Protein AF-A0A923UK85-F1 (afdb_monomer_lite)

Structure (mmCIF, N/CA/C/O backbone):
data_AF-A0A923UK85-F1
#
_entry.id   AF-A0A923UK85-F1
#
loop_
_atom_site.group_PDB
_atom_site.id
_atom_site.type_symbol
_atom_site.label_atom_id
_atom_site.label_alt_id
_atom_site.label_comp_id
_atom_site.label_asym_id
_atom_site.label_entity_id
_atom_site.label_seq_id
_atom_site.pdbx_PDB_ins_code
_atom_site.Cartn_x
_atom_site.Cartn_y
_atom_site.Cartn_z
_atom_site.occupancy
_atom_site.B_iso_or_equiv
_atom_site.auth_seq_id
_atom_site.auth_comp_id
_atom_site.auth_asym_id
_atom_site.auth_atom_id
_atom_site.pdbx_PDB_model_num
ATOM 1 N N . MET A 1 1 ? -4.251 6.394 9.579 1.00 87.25 1 MET A N 1
ATOM 2 C CA . MET A 1 1 ? -5.379 7.170 9.039 1.00 87.25 1 MET A CA 1
ATOM 3 C C . MET A 1 1 ? -6.595 6.931 9.914 1.00 87.25 1 MET A C 1
ATOM 5 O O . MET A 1 1 ? -6.846 5.780 10.251 1.00 87.25 1 MET A O 1
ATOM 9 N N . THR A 1 2 ? -7.310 7.989 10.285 1.00 90.94 2 THR A N 1
ATOM 10 C CA . THR A 1 2 ? -8.586 7.903 11.012 1.00 90.94 2 THR A CA 1
ATOM 11 C C . THR A 1 2 ? -9.678 8.430 10.093 1.00 90.94 2 THR A C 1
ATOM 13 O O . THR A 1 2 ? -9.543 9.526 9.557 1.00 90.94 2 THR A O 1
ATOM 16 N N . LEU A 1 3 ? -10.725 7.641 9.895 1.00 90.44 3 LEU A N 1
ATOM 17 C CA . LEU A 1 3 ? -11.900 7.959 9.098 1.00 90.44 3 LEU A CA 1
ATOM 18 C C . LEU A 1 3 ? -13.070 8.111 10.067 1.00 90.44 3 LEU A C 1
ATOM 20 O O . LEU A 1 3 ? -13.467 7.145 10.725 1.00 90.44 3 LEU A O 1
ATOM 24 N N . ALA A 1 4 ? -13.575 9.338 10.187 1.00 91.81 4 ALA A N 1
ATOM 25 C CA . ALA A 1 4 ? -14.664 9.626 11.103 1.00 91.81 4 ALA A CA 1
ATOM 26 C C . ALA A 1 4 ? -15.932 8.884 10.674 1.00 91.81 4 ALA A C 1
ATOM 28 O O . ALA A 1 4 ? -16.235 8.802 9.479 1.00 91.81 4 ALA A O 1
ATOM 29 N N . LYS A 1 5 ? -16.698 8.388 11.650 1.00 88.00 5 LYS A N 1
ATOM 30 C CA . LYS A 1 5 ? -17.961 7.671 11.395 1.00 88.00 5 LYS A CA 1
ATOM 31 C C . LYS A 1 5 ? -18.888 8.438 10.458 1.00 88.00 5 LYS A C 1
ATOM 33 O O . LYS A 1 5 ? -19.364 7.903 9.465 1.00 88.00 5 LYS A O 1
ATOM 38 N N . GLU A 1 6 ? -19.099 9.713 10.772 1.00 87.88 6 GLU A N 1
ATOM 39 C CA . GLU A 1 6 ? -19.988 10.590 10.015 1.00 87.88 6 GLU A CA 1
ATOM 40 C C . GLU A 1 6 ? -19.490 10.789 8.582 1.00 87.88 6 GLU A C 1
ATOM 42 O O . GLU A 1 6 ? -20.296 10.881 7.663 1.00 87.88 6 GLU A O 1
ATOM 47 N N . THR A 1 7 ? -18.171 10.804 8.363 1.00 87.00 7 THR A N 1
ATOM 48 C CA . THR A 1 7 ? -17.595 10.872 7.015 1.00 87.00 7 THR A CA 1
ATOM 49 C C . THR A 1 7 ? -17.889 9.602 6.226 1.00 87.00 7 THR A C 1
ATOM 51 O O . THR A 1 7 ? -18.281 9.698 5.070 1.00 87.00 7 THR A O 1
ATOM 54 N N . LEU A 1 8 ? -17.741 8.424 6.839 1.00 87.19 8 LEU A N 1
ATOM 55 C CA . LEU A 1 8 ? -18.036 7.146 6.184 1.00 87.19 8 LEU A CA 1
ATOM 56 C C . LEU A 1 8 ? -19.524 7.006 5.834 1.00 87.19 8 LEU A C 1
ATOM 58 O O . LEU A 1 8 ? -19.855 6.488 4.773 1.00 87.19 8 LEU A O 1
ATOM 62 N N . GLU A 1 9 ? -20.414 7.489 6.703 1.00 86.25 9 GLU A N 1
ATOM 63 C CA . GLU A 1 9 ? -21.868 7.407 6.507 1.00 86.25 9 GLU A CA 1
ATOM 64 C C . GLU A 1 9 ? -22.405 8.416 5.476 1.00 86.25 9 GLU A C 1
ATOM 66 O O . GLU A 1 9 ? -23.481 8.198 4.927 1.00 86.25 9 GLU A O 1
ATOM 71 N N . ASN A 1 10 ? -21.666 9.495 5.192 1.00 85.56 10 ASN A N 1
ATOM 72 C CA . ASN A 1 10 ? -22.090 10.581 4.296 1.00 85.56 10 ASN A CA 1
ATOM 73 C C . ASN A 1 10 ? -21.144 10.795 3.103 1.00 85.56 10 ASN A C 1
ATOM 75 O O . ASN A 1 10 ? -21.162 11.864 2.485 1.00 85.56 10 ASN A O 1
ATOM 79 N N . ILE A 1 11 ? -20.278 9.826 2.794 1.00 83.44 11 ILE A N 1
ATOM 80 C CA . ILE A 1 11 ? -19.351 9.960 1.671 1.00 83.44 11 ILE A CA 1
ATOM 81 C C . ILE A 1 11 ? -20.131 10.072 0.359 1.00 83.44 11 ILE A C 1
ATOM 83 O O . ILE A 1 11 ? -21.119 9.369 0.146 1.00 83.44 11 ILE A O 1
ATOM 87 N N . SER A 1 12 ? -19.693 10.975 -0.522 1.00 77.25 12 SER A N 1
ATOM 88 C CA . SER A 1 12 ? -20.311 11.140 -1.838 1.00 77.25 12 SER A CA 1
ATOM 89 C C . SER A 1 12 ? -20.334 9.803 -2.575 1.00 77.25 12 SER A C 1
ATOM 91 O O . SER A 1 12 ? -19.305 9.149 -2.727 1.00 77.25 12 SER A O 1
ATOM 93 N N . HIS A 1 13 ? -21.505 9.429 -3.083 1.00 72.00 13 HIS A N 1
ATOM 94 C CA . HIS A 1 13 ? -21.677 8.260 -3.949 1.00 72.00 13 HIS A CA 1
ATOM 95 C C . HIS A 1 13 ? -21.342 8.557 -5.420 1.00 72.00 13 HIS A C 1
ATOM 97 O O . HIS A 1 13 ? -21.540 7.720 -6.293 1.00 72.00 13 HIS A O 1
ATOM 103 N N . ASN A 1 14 ? -20.846 9.761 -5.711 1.00 69.50 14 ASN A N 1
ATOM 104 C CA . ASN A 1 14 ? -20.518 10.188 -7.062 1.00 69.50 14 ASN A CA 1
ATOM 105 C C . ASN A 1 14 ? -18.997 10.296 -7.220 1.00 69.50 14 ASN A C 1
ATOM 107 O O . ASN A 1 14 ? -18.382 11.189 -6.634 1.00 69.50 14 ASN A O 1
ATOM 111 N N . GLY A 1 15 ? -18.432 9.426 -8.060 1.00 69.12 15 GLY A N 1
ATOM 112 C CA . GLY A 1 15 ? -17.041 9.483 -8.516 1.00 69.12 15 GLY A CA 1
ATOM 113 C C . GLY A 1 15 ? -15.995 9.006 -7.506 1.00 69.12 15 GLY A C 1
ATOM 114 O O . GLY A 1 15 ? -16.319 8.538 -6.415 1.00 69.12 15 GLY A O 1
ATOM 115 N N . ASN A 1 16 ? -14.729 9.144 -7.905 1.00 80.06 16 ASN A N 1
ATOM 116 C CA . ASN A 1 16 ? -13.574 8.845 -7.063 1.00 80.06 16 ASN A CA 1
ATOM 117 C C . ASN A 1 16 ? -13.076 10.127 -6.396 1.00 80.06 16 ASN A C 1
ATOM 119 O O . ASN A 1 16 ? -13.112 11.205 -6.997 1.00 80.06 16 ASN A O 1
ATOM 123 N N . THR A 1 17 ? -12.623 10.020 -5.150 1.00 85.75 17 THR A N 1
ATOM 124 C CA . THR A 1 17 ? -12.066 11.152 -4.400 1.00 85.75 17 THR A CA 1
ATOM 125 C C . THR A 1 17 ? -10.688 10.799 -3.888 1.00 85.75 17 THR A C 1
ATOM 127 O O . THR A 1 17 ? -10.561 9.880 -3.083 1.00 85.75 17 THR A O 1
ATOM 130 N N . SER A 1 18 ? -9.690 11.604 -4.259 1.00 91.00 18 SER A N 1
ATOM 131 C CA . SER A 1 18 ? -8.315 11.391 -3.818 1.00 91.00 18 SER A CA 1
ATOM 132 C C . SER A 1 18 ? -7.758 12.571 -3.017 1.00 91.00 18 SER A C 1
ATOM 134 O O . SER A 1 18 ? -8.013 13.736 -3.329 1.00 91.00 18 SER A O 1
ATOM 136 N N . LEU A 1 19 ? -6.965 12.279 -1.985 1.00 93.38 19 LEU A N 1
ATOM 137 C CA . LEU A 1 19 ? -6.346 13.259 -1.091 1.00 93.38 19 LEU A CA 1
ATOM 138 C C . LEU A 1 19 ? -4.866 12.945 -0.876 1.00 93.38 19 LEU A C 1
ATOM 140 O O . LEU A 1 19 ? -4.469 11.789 -0.762 1.00 93.38 19 LEU A O 1
ATOM 144 N N . ILE A 1 20 ? -4.050 13.991 -0.747 1.00 95.38 20 ILE A N 1
ATOM 145 C CA . ILE A 1 20 ? -2.663 13.887 -0.283 1.00 95.38 20 ILE A CA 1
ATOM 146 C C . ILE A 1 20 ? -2.612 14.420 1.144 1.00 95.38 20 ILE A C 1
ATOM 148 O O . ILE A 1 20 ? -2.975 15.567 1.404 1.00 95.38 20 ILE A O 1
ATOM 152 N N . ILE A 1 21 ? -2.152 13.585 2.065 1.00 94.31 21 ILE A N 1
ATOM 153 C CA . ILE A 1 21 ? -2.130 13.858 3.496 1.00 94.31 21 ILE A CA 1
ATOM 154 C C . ILE A 1 21 ? -0.679 13.781 3.967 1.00 94.31 21 ILE A C 1
ATOM 156 O O . ILE A 1 21 ? -0.040 12.729 3.902 1.00 94.31 21 ILE A O 1
ATOM 160 N N . ALA A 1 22 ? -0.150 14.903 4.453 1.00 93.38 22 ALA A N 1
ATOM 161 C CA . ALA A 1 22 ? 1.181 14.942 5.045 1.00 93.38 22 ALA A CA 1
ATOM 162 C C . ALA A 1 22 ? 1.234 14.088 6.321 1.00 93.38 22 ALA A C 1
ATOM 164 O O . ALA A 1 22 ? 0.279 14.045 7.103 1.00 93.38 22 ALA A O 1
ATOM 165 N N . LEU A 1 23 ? 2.366 13.422 6.551 1.00 89.06 23 LEU A N 1
ATOM 166 C CA . LEU A 1 23 ? 2.584 12.719 7.810 1.00 89.06 23 LEU A CA 1
ATOM 167 C C . LEU A 1 23 ? 2.774 13.712 8.969 1.00 89.06 23 LEU A C 1
ATOM 169 O O . LEU A 1 23 ? 3.281 14.817 8.754 1.00 89.06 23 LEU A O 1
ATOM 173 N N . PRO A 1 24 ? 2.435 13.316 10.210 1.00 86.94 24 PRO A N 1
ATOM 174 C CA . PRO A 1 24 ? 2.811 14.076 11.396 1.00 86.94 24 PRO A CA 1
ATOM 175 C C . PRO A 1 24 ? 4.323 14.314 11.441 1.00 86.94 24 PRO A C 1
ATOM 177 O O . PRO A 1 24 ? 5.112 13.454 11.031 1.00 86.94 24 PRO A O 1
ATOM 180 N N . THR A 1 25 ? 4.743 15.459 11.975 1.00 85.88 25 THR A N 1
ATOM 181 C CA . THR A 1 25 ? 6.163 15.844 12.034 1.00 85.88 25 THR A CA 1
ATOM 182 C C . THR A 1 25 ? 7.001 14.833 12.819 1.00 85.88 25 THR A C 1
ATOM 184 O O . THR A 1 25 ? 8.173 14.629 12.510 1.00 85.88 25 THR A O 1
ATOM 187 N N . GLU A 1 26 ? 6.404 14.118 13.775 1.00 83.62 26 GLU A N 1
ATOM 188 C CA . GLU A 1 26 ? 7.060 13.069 14.553 1.00 83.62 26 GLU A CA 1
ATOM 189 C C . GLU A 1 26 ? 7.437 11.835 13.723 1.00 83.62 26 GLU A C 1
ATOM 191 O O . GLU A 1 26 ? 8.313 11.078 14.159 1.00 83.62 26 GLU A O 1
ATOM 196 N N . ALA A 1 27 ? 6.781 11.625 12.574 1.00 80.25 27 ALA A N 1
ATOM 197 C CA . ALA A 1 27 ? 7.037 10.537 11.627 1.00 80.25 27 ALA A CA 1
ATOM 198 C C . ALA A 1 27 ? 8.173 10.866 10.648 1.00 80.25 27 ALA A C 1
ATOM 200 O O . ALA A 1 27 ? 8.859 9.959 10.158 1.00 80.25 27 ALA A O 1
ATOM 201 N N . PHE A 1 28 ? 8.348 12.158 10.357 1.00 77.75 28 PHE A N 1
ATOM 202 C CA . PHE A 1 28 ? 9.268 12.645 9.339 1.00 77.75 28 PHE A CA 1
ATOM 203 C C . PHE A 1 28 ? 10.713 12.262 9.682 1.00 77.75 28 PHE A C 1
ATOM 205 O O . PHE A 1 28 ? 11.172 12.428 10.813 1.00 77.75 28 PHE A O 1
ATOM 212 N N . GLY A 1 29 ? 11.423 11.679 8.715 1.00 75.81 29 GLY A N 1
ATOM 213 C CA . GLY A 1 29 ? 12.802 11.205 8.884 1.00 75.81 29 GLY A CA 1
ATOM 214 C C . GLY A 1 29 ? 12.978 9.965 9.773 1.00 75.81 29 GLY A C 1
ATOM 215 O O . GLY A 1 29 ? 14.093 9.459 9.877 1.00 75.81 29 GLY A O 1
ATOM 216 N N . LYS A 1 30 ? 11.912 9.448 10.402 1.00 79.50 30 LYS A N 1
ATOM 217 C CA . LYS A 1 30 ? 11.954 8.199 11.185 1.00 79.50 30 LYS A CA 1
ATOM 218 C C . LYS A 1 30 ? 11.440 7.014 10.378 1.00 79.50 30 LYS A C 1
ATOM 220 O O . LYS A 1 30 ? 12.015 5.928 10.427 1.00 79.50 30 LYS A O 1
ATOM 225 N N . THR A 1 31 ? 10.351 7.207 9.645 1.00 83.69 31 THR A N 1
ATOM 226 C CA . THR A 1 31 ? 9.779 6.157 8.795 1.00 83.69 31 THR A CA 1
ATOM 227 C C . THR A 1 31 ? 10.313 6.251 7.371 1.00 83.69 31 THR A C 1
ATOM 229 O O . THR A 1 31 ? 10.837 7.286 6.966 1.00 83.69 31 THR A O 1
ATOM 232 N N . SER A 1 32 ? 10.160 5.175 6.600 1.00 86.69 32 SER A N 1
ATOM 233 C CA . SER A 1 32 ? 10.425 5.199 5.156 1.00 86.69 32 SER A CA 1
ATOM 234 C C . SER A 1 32 ? 9.306 5.864 4.341 1.00 86.69 32 SER A C 1
ATOM 236 O O . SER A 1 32 ? 9.384 5.849 3.117 1.00 86.69 32 SER A O 1
ATOM 238 N N . PHE A 1 33 ? 8.277 6.415 4.994 1.00 91.44 33 PHE A N 1
ATOM 239 C CA . PHE A 1 33 ? 7.121 7.024 4.347 1.00 91.44 33 PHE A CA 1
ATOM 240 C C . PHE A 1 33 ? 7.250 8.551 4.270 1.00 91.44 33 PHE A C 1
ATOM 242 O O . PHE A 1 33 ? 7.736 9.194 5.200 1.00 91.44 33 PHE A O 1
ATOM 249 N N . ASP A 1 34 ? 6.786 9.109 3.158 1.00 93.12 34 ASP A N 1
ATOM 250 C CA . ASP A 1 34 ? 6.778 10.532 2.819 1.00 93.12 34 ASP A CA 1
ATOM 251 C C . ASP A 1 34 ? 5.408 11.168 3.116 1.00 93.12 34 ASP A C 1
ATOM 253 O O . ASP A 1 34 ? 5.310 12.145 3.858 1.00 93.12 34 ASP A O 1
ATOM 257 N N . HIS A 1 35 ? 4.336 10.569 2.593 1.00 95.06 35 HIS A N 1
ATOM 258 C CA . HIS A 1 35 ? 2.953 11.025 2.753 1.00 95.06 35 HIS A CA 1
ATOM 259 C C . HIS A 1 35 ? 1.974 9.847 2.696 1.00 95.06 35 HIS A C 1
ATOM 261 O O . HIS A 1 35 ? 2.347 8.715 2.382 1.00 95.06 35 HIS A O 1
ATOM 267 N N . ILE A 1 36 ? 0.707 10.117 3.000 1.00 96.19 36 ILE A N 1
ATOM 268 C CA . ILE A 1 36 ? -0.403 9.229 2.663 1.00 96.19 36 ILE A CA 1
ATOM 269 C C . ILE A 1 36 ? -1.080 9.802 1.422 1.00 96.19 36 ILE A C 1
ATOM 271 O O . ILE A 1 36 ? -1.461 10.972 1.410 1.00 96.19 36 ILE A O 1
ATOM 275 N N . TYR A 1 37 ? -1.227 8.990 0.385 1.00 96.69 37 TYR A N 1
ATOM 276 C CA . TYR A 1 37 ? -2.201 9.240 -0.670 1.00 96.69 37 TYR A CA 1
ATOM 277 C C . TYR A 1 37 ? -3.426 8.385 -0.335 1.00 96.69 37 TYR A C 1
ATOM 279 O O . TYR A 1 37 ? -3.285 7.229 0.050 1.00 96.69 37 TYR A O 1
ATOM 287 N N . LEU A 1 38 ? -4.608 8.983 -0.335 1.00 95.56 38 LEU A N 1
ATOM 288 C CA . LEU A 1 38 ? -5.866 8.313 -0.025 1.00 95.56 38 LEU A CA 1
ATOM 289 C C . LEU A 1 38 ? -6.723 8.378 -1.272 1.00 95.56 38 LEU A C 1
ATOM 291 O O . LEU A 1 38 ? -6.918 9.484 -1.769 1.00 95.56 38 LEU A O 1
ATOM 295 N N . ASP A 1 39 ? -7.254 7.250 -1.719 1.00 94.56 39 ASP A N 1
ATOM 296 C CA . ASP A 1 39 ? -8.305 7.223 -2.730 1.00 94.56 39 ASP A CA 1
ATOM 297 C C . ASP A 1 39 ? -9.558 6.550 -2.172 1.00 94.56 39 ASP A C 1
ATOM 299 O O . ASP A 1 39 ? -9.485 5.654 -1.329 1.00 94.56 39 ASP A O 1
ATOM 303 N N . PHE A 1 40 ? -10.718 7.025 -2.606 1.00 95.12 40 PHE A N 1
ATOM 304 C CA . PHE A 1 40 ? -11.996 6.368 -2.379 1.00 95.12 40 PHE A CA 1
ATOM 305 C C . PHE A 1 40 ? -12.632 6.095 -3.729 1.00 95.12 40 PHE A C 1
ATOM 307 O O . PHE A 1 40 ? -12.949 7.042 -4.455 1.00 95.12 40 PHE A O 1
ATOM 314 N N . SER A 1 41 ? -12.869 4.818 -4.020 1.00 93.62 41 SER A N 1
ATOM 315 C CA . SER A 1 41 ? -13.641 4.399 -5.180 1.00 93.62 41 SER A CA 1
ATOM 316 C C . SER A 1 41 ? -15.024 3.934 -4.740 1.00 93.62 41 SER A C 1
ATOM 318 O O . SER A 1 41 ? -15.161 2.940 -4.024 1.00 93.62 41 SER A O 1
ATOM 320 N N . HIS A 1 42 ? -16.071 4.643 -5.175 1.00 92.19 42 HIS A N 1
ATOM 321 C CA . HIS A 1 42 ? -17.451 4.283 -4.841 1.00 92.19 42 HIS A CA 1
ATOM 322 C C . HIS A 1 42 ? -17.901 2.982 -5.521 1.00 92.19 42 HIS A C 1
ATOM 324 O O . HIS A 1 42 ? -18.582 2.164 -4.907 1.00 92.19 42 HIS A O 1
ATOM 330 N N . SER A 1 43 ? -17.535 2.796 -6.789 1.00 91.38 43 SER A N 1
ATOM 331 C CA . SER A 1 43 ? -17.941 1.630 -7.586 1.00 91.38 43 SER A CA 1
ATOM 332 C C . SER A 1 43 ? -16.871 0.542 -7.648 1.00 91.38 43 SER A C 1
ATOM 334 O O . SER A 1 43 ? -17.088 -0.481 -8.291 1.00 91.38 43 SER A O 1
ATOM 336 N N . GLY A 1 44 ? -15.739 0.750 -6.978 1.00 93.25 44 GLY A N 1
ATOM 337 C CA . GLY A 1 44 ? -14.584 -0.119 -7.096 1.00 93.25 44 GLY A CA 1
ATOM 338 C C . GLY A 1 44 ? -13.742 0.168 -8.336 1.00 93.25 44 GLY A C 1
ATOM 339 O O . GLY A 1 44 ? -13.961 1.154 -9.044 1.00 93.25 44 GLY A O 1
ATOM 340 N N . HIS A 1 45 ? -12.734 -0.660 -8.570 1.00 93.06 45 HIS A N 1
ATOM 341 C CA . HIS A 1 45 ? -11.869 -0.552 -9.742 1.00 93.06 45 HIS A CA 1
ATOM 342 C C . HIS A 1 45 ? -11.294 -1.919 -10.117 1.00 93.06 45 HIS A C 1
ATOM 344 O O . HIS A 1 45 ? -11.539 -2.927 -9.454 1.00 93.06 45 HIS A O 1
ATOM 350 N N . GLU A 1 46 ? -10.528 -1.961 -11.204 1.00 89.50 46 GLU A N 1
ATOM 351 C CA . GLU A 1 46 ? -9.915 -3.180 -11.713 1.00 89.50 46 GLU A CA 1
ATOM 352 C C . GLU A 1 46 ? -9.051 -3.921 -10.667 1.00 89.50 46 GLU A C 1
ATOM 354 O O . GLU A 1 46 ? -8.408 -3.274 -9.841 1.00 89.50 46 GLU A O 1
ATOM 359 N N . PRO A 1 47 ? -8.952 -5.266 -10.733 1.00 91.12 47 PRO A N 1
ATOM 360 C CA . PRO A 1 47 ? -9.551 -6.142 -11.739 1.00 91.12 47 PRO A CA 1
ATOM 361 C C . PRO A 1 47 ? -11.066 -6.293 -11.588 1.00 91.12 47 PRO A C 1
ATOM 363 O O . PRO A 1 47 ? -11.575 -6.491 -10.486 1.00 91.12 47 PRO A O 1
ATOM 366 N N . ILE A 1 48 ? -11.760 -6.275 -12.731 1.00 90.31 48 ILE A N 1
ATOM 367 C CA . ILE A 1 48 ? -13.209 -6.492 -12.801 1.00 90.31 48 ILE A CA 1
ATOM 368 C C . ILE A 1 48 ? -13.559 -7.812 -12.102 1.00 90.31 48 ILE A C 1
ATOM 370 O O . ILE A 1 48 ? -12.943 -8.851 -12.351 1.00 90.31 48 ILE A O 1
ATOM 374 N N . GLY A 1 49 ? -14.563 -7.760 -11.237 1.00 91.75 49 GLY A N 1
ATOM 375 C CA . GLY A 1 49 ? -15.061 -8.857 -10.415 1.00 91.75 49 GLY A CA 1
ATOM 376 C C . GLY A 1 49 ? -14.302 -9.074 -9.105 1.00 91.75 49 GLY A C 1
ATOM 377 O O . GLY A 1 49 ? -14.745 -9.900 -8.307 1.00 91.75 49 GLY A O 1
ATOM 378 N N . ILE A 1 50 ? -13.196 -8.359 -8.867 1.00 94.62 50 ILE A N 1
ATOM 379 C CA . ILE A 1 50 ? -12.355 -8.530 -7.673 1.00 94.62 50 ILE A CA 1
ATOM 380 C C . ILE A 1 50 ? -12.534 -7.357 -6.707 1.00 94.62 50 ILE A C 1
ATOM 382 O O . ILE A 1 50 ? -13.005 -7.568 -5.588 1.00 94.62 50 ILE A O 1
ATOM 386 N N . TYR A 1 51 ? -12.223 -6.131 -7.140 1.00 95.25 51 TYR A N 1
ATOM 387 C CA . TYR A 1 51 ? -12.321 -4.925 -6.304 1.00 95.25 51 TYR A CA 1
ATOM 388 C C . TYR A 1 51 ? -13.539 -4.050 -6.660 1.00 95.25 51 TYR A C 1
ATOM 390 O O . TYR A 1 51 ? -13.554 -2.862 -6.365 1.00 95.25 51 TYR A O 1
ATOM 398 N N . ASP A 1 52 ? -14.597 -4.637 -7.233 1.00 94.12 52 ASP A N 1
ATOM 399 C CA . ASP A 1 52 ? -15.827 -3.959 -7.700 1.00 94.12 52 ASP A CA 1
ATOM 400 C C . ASP A 1 52 ? -16.826 -3.615 -6.566 1.00 94.12 52 ASP A C 1
ATOM 402 O O . ASP A 1 52 ? -18.039 -3.810 -6.679 1.00 94.12 52 ASP A O 1
ATOM 406 N N . VAL A 1 53 ? -16.333 -3.151 -5.420 1.00 94.31 53 VAL A N 1
ATOM 407 C CA . VAL A 1 53 ? -17.166 -2.682 -4.295 1.00 94.31 53 VAL A CA 1
ATOM 408 C C . VAL A 1 53 ? -16.656 -1.339 -3.801 1.00 94.31 53 VAL A C 1
ATOM 410 O O . VAL A 1 53 ? -15.509 -1.000 -4.051 1.00 94.31 53 VAL A O 1
ATOM 413 N N . ALA A 1 54 ? -17.464 -0.577 -3.065 1.00 95.06 54 ALA A N 1
ATOM 414 C CA . ALA A 1 54 ? -16.991 0.672 -2.474 1.00 95.06 54 ALA A CA 1
ATOM 415 C C . ALA A 1 54 ? -15.826 0.409 -1.506 1.00 95.06 54 ALA A C 1
ATOM 417 O O . ALA A 1 54 ? -15.971 -0.381 -0.565 1.00 95.06 54 ALA A O 1
ATOM 418 N N . HIS A 1 55 ? -14.685 1.066 -1.705 1.00 96.25 55 HIS A N 1
ATOM 419 C CA . HIS A 1 55 ? -13.512 0.868 -0.857 1.00 96.25 55 HIS A CA 1
ATOM 420 C C . HIS A 1 55 ? -12.560 2.062 -0.849 1.00 96.25 55 HIS A C 1
ATOM 422 O O . HIS A 1 55 ? -12.646 2.968 -1.679 1.00 96.25 55 HIS A O 1
ATOM 428 N N . PHE A 1 56 ? -11.687 2.060 0.155 1.00 96.50 56 PHE A N 1
ATOM 429 C CA . PHE A 1 56 ? -10.588 3.000 0.288 1.00 96.50 56 PHE A CA 1
ATOM 430 C C . PHE A 1 56 ? -9.263 2.325 0.005 1.00 96.50 56 PHE A C 1
ATOM 432 O O . PHE A 1 56 ? -8.996 1.247 0.543 1.00 96.50 56 PHE A O 1
ATOM 439 N N . ASP A 1 57 ? -8.407 3.073 -0.664 1.00 97.31 57 ASP A N 1
ATOM 440 C CA . ASP A 1 57 ? -7.021 2.734 -0.910 1.00 97.31 57 ASP A CA 1
ATOM 441 C C . ASP A 1 57 ? -6.143 3.678 -0.105 1.00 97.31 57 ASP A C 1
ATOM 443 O O . ASP A 1 57 ? -6.153 4.901 -0.295 1.00 97.31 57 ASP A O 1
ATOM 447 N N . VAL A 1 58 ? -5.408 3.128 0.858 1.00 97.81 58 VAL A N 1
ATOM 448 C CA . VAL A 1 58 ? -4.576 3.929 1.760 1.00 97.81 58 VAL A CA 1
ATOM 449 C C . VAL A 1 58 ? -3.111 3.720 1.420 1.00 97.81 58 VAL A C 1
ATOM 451 O O . VAL A 1 58 ? -2.412 2.921 2.040 1.00 97.81 58 VAL A O 1
ATOM 454 N N . TYR A 1 59 ? -2.620 4.481 0.455 1.00 97.94 59 TYR A N 1
ATOM 455 C CA . TYR A 1 59 ? -1.242 4.408 0.002 1.00 97.94 59 TYR A CA 1
ATOM 456 C C . TYR A 1 59 ? -0.309 5.089 1.012 1.00 97.94 59 TYR A C 1
ATOM 458 O O . TYR A 1 59 ? -0.234 6.317 1.104 1.00 97.94 59 TYR A O 1
ATOM 466 N N . PHE A 1 60 ? 0.455 4.300 1.766 1.00 96.62 60 PHE A N 1
ATOM 467 C CA . PHE A 1 60 ? 1.579 4.803 2.554 1.00 96.62 60 PHE A CA 1
ATOM 468 C C . PHE A 1 60 ? 2.784 4.955 1.627 1.00 96.62 60 PHE A C 1
ATOM 470 O O . PHE A 1 60 ? 3.542 4.009 1.388 1.00 96.62 60 PHE A O 1
ATOM 477 N N . MET A 1 61 ? 2.926 6.156 1.072 1.00 96.50 61 MET A N 1
ATOM 478 C CA . MET A 1 61 ? 3.881 6.466 0.015 1.00 96.50 61 MET A CA 1
ATOM 479 C C . MET A 1 61 ? 5.293 6.564 0.577 1.00 96.50 61 MET A C 1
ATOM 481 O O . MET A 1 61 ? 5.530 7.266 1.554 1.00 96.50 61 MET A O 1
ATOM 485 N N . MET A 1 62 ? 6.241 5.880 -0.054 1.00 94.38 62 MET A N 1
ATOM 486 C CA . MET A 1 62 ? 7.680 5.960 0.227 1.00 94.38 62 MET A CA 1
ATOM 487 C C . MET A 1 62 ? 8.407 6.918 -0.724 1.00 94.38 62 MET A C 1
ATOM 489 O O . MET A 1 62 ? 9.473 7.437 -0.391 1.00 94.38 62 MET A O 1
ATOM 493 N N . GLN A 1 63 ? 7.853 7.137 -1.920 1.00 94.44 63 GLN A N 1
ATOM 494 C CA . GLN A 1 63 ? 8.369 8.114 -2.878 1.00 94.44 63 GLN A CA 1
ATOM 495 C C . GLN A 1 63 ? 7.770 9.512 -2.636 1.00 94.44 63 GLN A C 1
ATOM 497 O O . GLN A 1 63 ? 6.593 9.606 -2.271 1.00 94.44 63 GLN A O 1
AT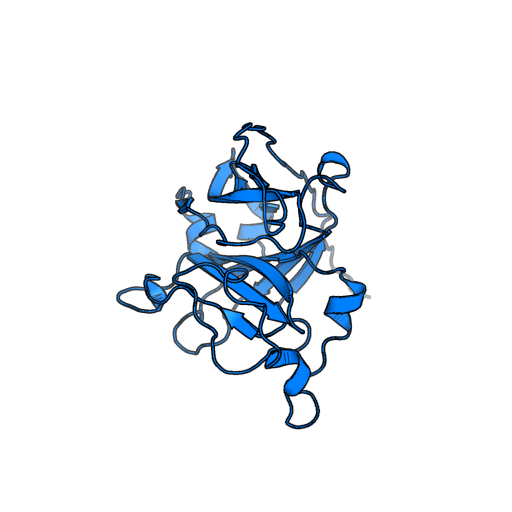OM 502 N N . PRO A 1 64 ? 8.527 10.596 -2.894 1.00 94.81 64 PRO A N 1
ATOM 503 C CA . PRO A 1 64 ? 7.998 11.954 -2.834 1.00 94.81 64 PRO A CA 1
ATOM 504 C C . PRO A 1 64 ? 6.812 12.157 -3.780 1.00 94.81 64 PRO A C 1
ATOM 506 O O . PRO A 1 64 ? 6.828 11.679 -4.918 1.00 94.81 64 PRO A O 1
ATOM 509 N N . ASN A 1 65 ? 5.810 12.941 -3.366 1.00 95.94 65 ASN A N 1
ATOM 510 C CA . ASN A 1 65 ? 4.640 13.206 -4.219 1.00 95.94 65 ASN A CA 1
ATOM 511 C C . ASN A 1 65 ? 5.012 13.843 -5.573 1.00 95.94 65 ASN A C 1
ATOM 513 O O . ASN A 1 65 ? 4.374 13.546 -6.576 1.00 95.94 65 ASN A O 1
ATOM 517 N N . ALA A 1 66 ? 6.059 14.675 -5.618 1.00 97.00 66 ALA A N 1
ATOM 518 C CA . ALA A 1 66 ? 6.531 15.287 -6.861 1.00 97.00 66 ALA A CA 1
ATOM 519 C C . ALA A 1 66 ? 7.085 14.260 -7.869 1.00 97.00 66 ALA A C 1
ATOM 521 O O . ALA A 1 66 ? 6.936 14.453 -9.071 1.00 97.00 66 ALA A O 1
ATOM 522 N N . GLU A 1 67 ? 7.693 13.163 -7.395 1.00 96.56 67 GLU A N 1
ATOM 523 C CA . GLU A 1 67 ? 8.112 12.045 -8.255 1.00 96.56 67 GLU A CA 1
ATOM 524 C C . GLU A 1 67 ? 6.895 11.231 -8.714 1.00 96.56 67 GLU A C 1
ATOM 526 O O . GLU A 1 67 ? 6.795 10.879 -9.888 1.00 96.56 67 GLU A O 1
ATOM 531 N N . ARG A 1 68 ? 5.937 10.987 -7.808 1.00 96.69 68 ARG A N 1
ATOM 532 C CA . ARG A 1 68 ? 4.696 10.249 -8.089 1.00 96.69 68 ARG A CA 1
ATOM 533 C C . ARG A 1 68 ? 3.839 10.934 -9.157 1.00 96.69 68 ARG A C 1
ATOM 535 O O . ARG A 1 68 ? 3.387 10.288 -10.098 1.00 96.69 68 ARG A O 1
ATOM 542 N N . SER A 1 69 ? 3.609 12.242 -9.025 1.00 96.56 69 SER A N 1
ATOM 543 C CA . SER A 1 69 ? 2.657 12.991 -9.861 1.00 96.56 69 SER A CA 1
ATOM 544 C C . SER A 1 69 ? 3.067 13.116 -11.327 1.00 96.56 69 SER A C 1
ATOM 546 O O . SER A 1 69 ? 2.277 13.587 -12.140 1.00 96.56 69 SER A O 1
ATOM 548 N N . VAL A 1 70 ? 4.301 12.738 -11.662 1.00 97.50 70 VAL A N 1
ATOM 549 C CA . VAL A 1 70 ? 4.832 12.780 -13.029 1.00 97.50 70 VAL A CA 1
ATOM 550 C C . VAL A 1 70 ? 5.055 11.389 -13.623 1.00 97.50 70 VAL A C 1
ATOM 552 O O . VAL A 1 70 ? 5.635 11.281 -14.703 1.00 97.50 70 VAL A O 1
ATOM 555 N N . ILE A 1 71 ? 4.617 10.316 -12.950 1.00 97.75 71 ILE A N 1
ATOM 556 C CA . ILE A 1 71 ? 4.708 8.965 -13.513 1.00 97.75 71 ILE A CA 1
ATOM 557 C C . ILE A 1 71 ? 3.742 8.860 -14.708 1.00 97.75 71 ILE A C 1
ATOM 559 O O . ILE A 1 71 ? 2.533 9.036 -14.522 1.00 97.75 71 ILE A O 1
ATOM 563 N N . PRO A 1 72 ? 4.252 8.615 -15.933 1.00 97.44 72 PRO A N 1
ATOM 564 C CA . PRO A 1 72 ? 3.444 8.677 -17.150 1.00 97.44 72 PRO A CA 1
ATOM 565 C C . PRO A 1 72 ? 2.514 7.461 -17.290 1.00 97.44 72 PRO A C 1
ATOM 567 O O . PRO A 1 72 ? 2.665 6.492 -16.558 1.00 97.44 72 PRO A O 1
ATOM 570 N N . PRO A 1 73 ? 1.593 7.443 -18.268 1.00 97.25 73 PRO A N 1
ATOM 571 C CA . PRO A 1 73 ? 0.875 6.223 -18.643 1.00 97.25 73 PRO A CA 1
ATOM 572 C C . PRO A 1 73 ? 1.821 5.089 -19.058 1.00 97.25 73 PRO A C 1
ATOM 574 O O . PRO A 1 73 ? 2.893 5.347 -19.616 1.00 97.25 73 PRO A O 1
ATOM 577 N N . TYR A 1 74 ? 1.409 3.837 -18.840 1.00 96.00 74 TYR A N 1
ATOM 578 C CA . TYR A 1 74 ? 2.151 2.654 -19.284 1.00 96.00 74 TYR A CA 1
ATOM 579 C C . TYR A 1 74 ? 1.942 2.411 -20.784 1.00 96.00 74 TYR A C 1
ATOM 581 O O . TYR A 1 74 ? 0.906 1.914 -21.220 1.00 96.00 74 TYR A O 1
ATOM 589 N N . LEU A 1 75 ? 2.937 2.799 -21.581 1.00 96.62 75 LEU A N 1
ATOM 590 C CA . LEU A 1 75 ? 2.969 2.701 -23.041 1.00 96.62 75 LEU A CA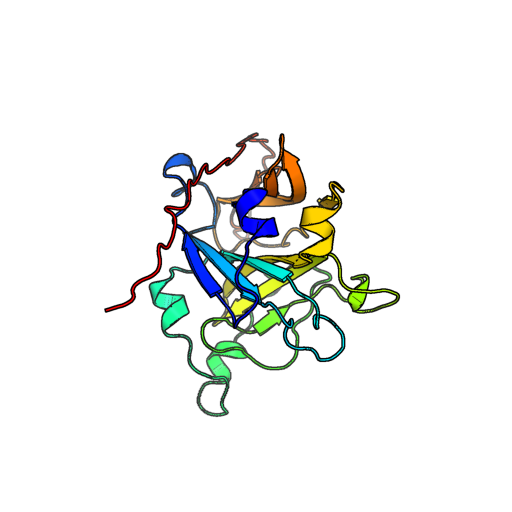 1
ATOM 591 C C . LEU A 1 75 ? 4.303 2.080 -23.477 1.00 96.62 75 LEU A C 1
ATOM 593 O O . LEU A 1 75 ? 5.268 2.144 -22.717 1.00 96.62 75 LEU A O 1
ATOM 597 N N . PRO A 1 76 ? 4.437 1.559 -24.713 1.00 96.06 76 PRO A N 1
ATOM 598 C CA . PRO A 1 76 ? 5.704 0.992 -25.186 1.00 96.06 76 PRO A CA 1
ATOM 599 C C . PRO A 1 76 ? 6.921 1.919 -25.017 1.00 96.06 76 PRO A C 1
ATOM 601 O O . PRO A 1 76 ? 8.024 1.451 -24.758 1.00 96.06 76 PRO A O 1
ATOM 604 N N . THR A 1 77 ? 6.726 3.237 -25.117 1.00 97.06 77 THR A N 1
ATOM 605 C CA . THR A 1 77 ? 7.783 4.252 -24.966 1.00 97.06 77 THR A CA 1
ATOM 606 C C . THR A 1 77 ? 8.160 4.561 -23.515 1.00 97.06 77 THR A C 1
ATOM 608 O O . THR A 1 77 ? 9.223 5.127 -23.274 1.00 97.06 77 THR A O 1
ATOM 611 N N . THR A 1 78 ? 7.314 4.210 -22.545 1.00 96.38 78 THR A N 1
ATOM 612 C CA . THR A 1 78 ? 7.511 4.478 -21.107 1.00 96.38 78 THR A CA 1
ATOM 613 C C . THR A 1 78 ? 7.651 3.196 -20.286 1.00 96.38 78 THR A C 1
ATOM 615 O O . THR A 1 78 ? 8.018 3.258 -19.111 1.00 96.38 78 THR A O 1
ATOM 618 N N . ALA A 1 79 ? 7.415 2.032 -20.901 1.00 95.94 79 ALA A N 1
ATOM 619 C CA . ALA A 1 79 ? 7.353 0.732 -20.247 1.00 95.94 79 ALA A CA 1
ATOM 620 C C . ALA A 1 79 ? 8.620 0.386 -19.460 1.00 95.94 79 ALA A C 1
ATOM 622 O O . ALA A 1 79 ? 8.526 -0.133 -18.352 1.00 95.94 79 ALA A O 1
ATOM 623 N N . THR A 1 80 ? 9.800 0.776 -19.954 1.00 96.62 80 THR A N 1
ATOM 624 C CA . THR A 1 80 ? 11.080 0.534 -19.270 1.00 96.62 80 THR A CA 1
ATOM 625 C C . THR A 1 80 ? 11.099 1.054 -17.831 1.00 96.62 80 THR A C 1
ATOM 627 O O . THR A 1 80 ? 11.714 0.424 -16.979 1.00 96.62 80 THR A O 1
ATOM 630 N N . LYS A 1 81 ? 10.399 2.155 -17.521 1.00 96.38 81 LYS A N 1
ATOM 631 C CA . LYS A 1 81 ? 10.323 2.686 -16.149 1.00 96.38 81 LYS A CA 1
ATOM 632 C C . LYS A 1 81 ? 9.549 1.755 -15.206 1.00 96.38 81 LYS A C 1
ATOM 634 O O . LYS A 1 81 ? 9.923 1.597 -14.049 1.00 96.38 81 LYS A O 1
ATOM 639 N N . PHE A 1 82 ? 8.487 1.136 -15.706 1.00 98.00 82 PHE A N 1
ATOM 640 C CA . PHE A 1 82 ? 7.622 0.213 -14.965 1.00 98.00 82 PHE A CA 1
ATOM 641 C C . PHE A 1 82 ? 8.225 -1.191 -14.872 1.00 98.00 82 PHE A C 1
ATOM 643 O O . PHE A 1 82 ? 8.105 -1.866 -13.853 1.00 98.00 82 PHE A O 1
ATOM 650 N N . ASP A 1 83 ? 8.903 -1.615 -15.937 1.00 96.25 83 ASP A N 1
ATOM 651 C CA . ASP A 1 83 ? 9.524 -2.935 -16.046 1.00 96.25 83 ASP A CA 1
ATOM 652 C C . ASP A 1 83 ? 10.911 -2.990 -15.389 1.00 96.25 83 ASP A C 1
ATOM 654 O O . ASP A 1 83 ? 11.452 -4.072 -15.157 1.00 96.25 83 ASP A O 1
ATOM 658 N N . ASN A 1 84 ? 11.472 -1.833 -15.024 1.00 97.31 84 ASN A N 1
ATOM 659 C CA . ASN A 1 84 ? 12.612 -1.733 -14.122 1.00 97.31 84 ASN A CA 1
ATOM 660 C C . ASN A 1 84 ? 12.170 -2.095 -12.693 1.00 97.31 84 ASN A C 1
ATOM 662 O O . ASN A 1 84 ? 11.804 -1.230 -11.896 1.00 97.31 84 ASN A O 1
ATOM 666 N N . LEU A 1 85 ? 12.157 -3.391 -12.378 1.00 97.12 85 LEU A N 1
ATOM 667 C CA . LEU A 1 85 ? 11.729 -3.891 -11.071 1.00 97.12 85 LEU A CA 1
ATOM 668 C C . LEU A 1 85 ? 12.802 -3.673 -9.993 1.00 97.12 85 LEU A C 1
ATOM 670 O O . LEU A 1 85 ? 13.999 -3.648 -10.298 1.00 97.12 85 LEU A O 1
ATOM 674 N N . PRO A 1 86 ? 12.412 -3.574 -8.709 1.00 97.06 86 PRO A N 1
ATOM 675 C CA . PRO A 1 86 ? 13.372 -3.474 -7.621 1.00 97.06 86 PRO A CA 1
ATOM 676 C C . PRO A 1 86 ? 14.327 -4.675 -7.556 1.00 97.06 86 PRO A C 1
ATOM 678 O O . PRO A 1 86 ? 13.931 -5.800 -7.879 1.00 97.06 86 PRO A O 1
ATOM 681 N N . PRO A 1 87 ? 15.569 -4.487 -7.066 1.00 96.00 87 PRO A N 1
ATOM 682 C CA . PRO A 1 87 ? 16.492 -5.592 -6.841 1.00 96.00 87 PRO A CA 1
ATOM 683 C C . PRO A 1 87 ? 15.879 -6.710 -5.988 1.00 96.00 87 PRO A C 1
ATOM 685 O O . PRO A 1 87 ? 15.115 -6.462 -5.050 1.00 96.00 87 PRO A O 1
ATOM 688 N N . THR A 1 88 ? 16.276 -7.956 -6.253 1.00 95.06 88 THR A N 1
ATOM 689 C CA . THR A 1 88 ? 15.768 -9.126 -5.525 1.00 95.06 88 THR A CA 1
ATOM 690 C C . THR A 1 88 ? 15.912 -8.969 -4.009 1.00 95.06 88 THR A C 1
ATOM 692 O O . THR A 1 88 ? 17.014 -8.732 -3.489 1.00 95.06 88 THR A O 1
ATOM 695 N N . GLY A 1 89 ? 14.793 -9.170 -3.308 1.00 94.81 89 GLY A N 1
ATOM 696 C CA . GLY A 1 89 ? 14.670 -9.071 -1.854 1.00 94.81 89 GLY A CA 1
ATOM 697 C C . GLY A 1 89 ? 14.085 -7.751 -1.349 1.00 94.81 89 GLY A C 1
ATOM 698 O O . GLY A 1 89 ? 13.787 -7.681 -0.161 1.00 94.81 89 GLY A O 1
ATOM 699 N N . ILE A 1 90 ? 13.914 -6.740 -2.213 1.00 95.44 90 ILE A N 1
ATOM 700 C CA . ILE A 1 90 ? 13.209 -5.493 -1.865 1.00 95.44 90 ILE A CA 1
ATOM 701 C C . ILE A 1 90 ? 11.694 -5.713 -1.827 1.00 95.44 90 ILE A C 1
ATOM 703 O O . ILE A 1 90 ? 11.049 -5.314 -0.863 1.00 95.44 90 ILE A O 1
ATOM 707 N N . MET A 1 91 ? 11.131 -6.382 -2.837 1.00 97.00 91 MET A N 1
ATOM 708 C CA . MET A 1 91 ? 9.730 -6.804 -2.788 1.00 97.00 91 MET A CA 1
ATOM 709 C C . MET A 1 91 ? 9.619 -8.065 -1.922 1.00 97.00 91 MET A C 1
ATOM 711 O O . MET A 1 91 ? 10.386 -9.013 -2.139 1.00 97.00 91 MET A O 1
ATOM 715 N N . PRO A 1 92 ? 8.734 -8.090 -0.914 1.00 94.75 92 PRO A N 1
ATOM 716 C CA . PRO A 1 92 ? 8.621 -9.225 -0.015 1.00 94.75 92 PRO A CA 1
ATOM 717 C C . PRO A 1 92 ? 7.855 -10.379 -0.660 1.00 94.75 92 PRO A C 1
ATOM 719 O O . PRO A 1 92 ? 6.930 -10.187 -1.439 1.00 94.75 92 PRO A O 1
ATOM 722 N N . VAL A 1 93 ? 8.211 -11.603 -0.286 1.00 94.56 93 VAL A N 1
ATOM 723 C CA . VAL A 1 93 ? 7.417 -12.788 -0.629 1.00 94.56 93 VAL A CA 1
ATOM 724 C C . VAL A 1 93 ? 6.175 -12.869 0.274 1.00 94.56 93 VAL A C 1
ATOM 726 O O . VAL A 1 93 ? 6.263 -12.484 1.442 1.00 94.56 93 VAL A O 1
ATOM 729 N N . PRO A 1 94 ? 5.031 -13.389 -0.208 1.00 95.50 94 PRO A N 1
ATOM 730 C CA . PRO A 1 94 ? 4.808 -14.011 -1.517 1.00 95.50 94 PRO A CA 1
ATOM 731 C C . PRO A 1 94 ? 4.304 -13.039 -2.600 1.00 95.50 94 PRO A C 1
ATOM 733 O O . PRO A 1 94 ? 3.770 -13.504 -3.605 1.00 95.50 94 PRO A O 1
ATOM 736 N N . HIS A 1 95 ? 4.418 -11.719 -2.408 1.00 96.56 95 HIS A N 1
ATOM 737 C CA . HIS A 1 95 ? 3.882 -10.751 -3.363 1.00 96.56 95 HIS A CA 1
ATOM 738 C C . HIS A 1 95 ? 4.504 -10.928 -4.752 1.00 96.56 95 HIS A C 1
ATOM 740 O O . HIS A 1 95 ? 5.724 -11.024 -4.895 1.00 96.56 95 HIS A O 1
ATOM 746 N N . PHE A 1 96 ? 3.658 -10.950 -5.780 1.00 95.56 96 PHE A N 1
ATOM 747 C CA . PHE A 1 96 ? 4.067 -11.054 -7.179 1.00 95.56 96 PHE A CA 1
ATOM 748 C C . PHE A 1 96 ? 3.553 -9.859 -7.973 1.00 95.56 96 PHE A C 1
ATOM 750 O O . PHE A 1 96 ? 2.491 -9.313 -7.678 1.00 95.56 96 PHE A O 1
ATOM 757 N N . ARG A 1 97 ? 4.320 -9.469 -8.991 1.00 95.25 97 ARG A N 1
ATOM 758 C CA . ARG A 1 97 ? 3.993 -8.364 -9.891 1.00 95.25 97 ARG A CA 1
ATOM 759 C C . ARG A 1 97 ? 2.726 -8.688 -10.687 1.00 95.25 97 ARG A C 1
ATOM 761 O O . ARG A 1 97 ? 2.670 -9.715 -11.366 1.00 95.25 97 ARG A O 1
ATOM 768 N N . LEU A 1 98 ? 1.758 -7.782 -10.661 1.00 93.06 98 LEU A N 1
ATOM 769 C CA . LEU A 1 98 ? 0.572 -7.823 -11.507 1.00 93.06 98 LEU A CA 1
ATOM 770 C C . LEU A 1 98 ? 0.882 -7.334 -12.937 1.00 93.06 98 LEU A C 1
ATOM 772 O O . LEU A 1 98 ? 1.930 -6.728 -13.190 1.00 93.06 98 LEU A O 1
ATOM 776 N N . PRO A 1 99 ? 0.018 -7.633 -13.921 1.00 87.81 99 PRO A N 1
ATOM 777 C CA . PRO A 1 99 ? 0.165 -7.097 -15.269 1.00 87.81 99 PRO A CA 1
ATOM 778 C C . PRO A 1 99 ? -0.005 -5.573 -15.307 1.00 87.81 99 PRO A C 1
ATOM 780 O O . PRO A 1 99 ? -0.801 -5.025 -14.557 1.00 87.81 99 PRO A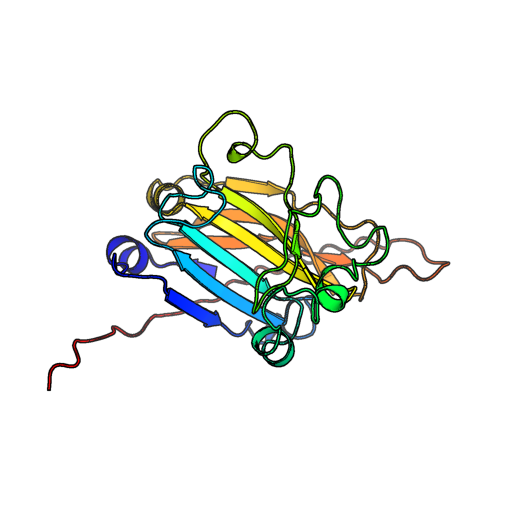 O 1
ATOM 783 N N . ALA A 1 100 ? 0.678 -4.941 -16.266 1.00 86.50 100 ALA A N 1
ATOM 784 C CA . ALA A 1 100 ? 0.633 -3.508 -16.561 1.00 86.50 100 ALA A CA 1
ATOM 785 C C . ALA A 1 100 ? 1.098 -2.554 -15.442 1.00 86.50 100 ALA A C 1
ATOM 787 O O . ALA A 1 100 ? 1.128 -2.880 -14.259 1.00 86.50 100 ALA A O 1
ATOM 788 N N . GLY A 1 101 ? 1.528 -1.364 -15.860 1.00 94.12 101 GLY A N 1
ATOM 789 C CA . GLY A 1 101 ? 1.793 -0.235 -14.979 1.00 94.12 101 GLY A CA 1
ATOM 790 C C . GLY A 1 101 ? 0.627 0.747 -14.963 1.00 94.12 101 GLY A C 1
ATOM 791 O O . GLY A 1 101 ? -0.096 0.864 -15.954 1.00 94.12 101 GLY A O 1
ATOM 792 N N . MET A 1 102 ? 0.484 1.481 -13.864 1.00 94.81 102 MET A N 1
ATOM 793 C CA . MET A 1 102 ? -0.554 2.486 -13.669 1.00 94.81 102 MET A CA 1
ATOM 794 C C . MET A 1 102 ? 0.049 3.898 -13.609 1.00 94.81 102 MET A C 1
ATOM 796 O O . MET A 1 102 ? 1.020 4.116 -12.881 1.00 94.81 102 MET A O 1
ATOM 800 N N . PRO A 1 103 ? -0.479 4.880 -14.372 1.00 95.75 103 PRO A N 1
ATOM 801 C CA . PRO A 1 103 ? -0.038 6.270 -14.263 1.00 95.75 103 PRO A CA 1
ATOM 802 C C . PRO A 1 103 ? -0.230 6.786 -12.841 1.00 95.75 103 PRO A C 1
ATOM 804 O O . PRO A 1 103 ? -1.144 6.364 -12.139 1.00 95.75 103 PRO A O 1
ATOM 807 N N . LEU A 1 104 ? 0.621 7.730 -12.428 1.00 95.69 104 LEU A N 1
ATOM 808 C CA . LEU A 1 104 ? 0.658 8.253 -11.052 1.00 95.69 104 LEU A CA 1
ATOM 809 C C . LEU A 1 104 ? 0.992 7.198 -9.971 1.00 95.69 104 LEU A C 1
ATOM 811 O O . LEU A 1 104 ? 0.989 7.521 -8.781 1.00 95.69 104 LEU A O 1
ATOM 815 N N . MET A 1 105 ? 1.292 5.968 -10.384 1.00 96.06 105 MET A N 1
ATOM 816 C CA . MET A 1 105 ? 1.647 4.797 -9.580 1.00 96.06 105 MET A CA 1
ATOM 817 C C . MET A 1 105 ? 2.763 4.036 -10.315 1.00 96.06 105 MET A C 1
ATOM 819 O O . MET A 1 105 ? 3.477 4.621 -11.123 1.00 96.06 105 MET A O 1
ATOM 823 N N . GLY A 1 106 ? 2.974 2.757 -10.039 1.00 97.25 106 GLY A N 1
ATOM 824 C CA . GLY A 1 106 ? 3.958 1.926 -10.715 1.00 97.25 106 GLY A CA 1
ATOM 825 C C . GLY A 1 106 ? 3.320 0.643 -11.217 1.00 97.25 106 GLY A C 1
ATOM 826 O O . GLY A 1 106 ? 2.282 0.662 -11.876 1.00 97.25 106 GLY A O 1
ATOM 827 N N . VAL A 1 107 ? 3.988 -0.473 -10.959 1.00 97.56 107 VAL A N 1
ATOM 828 C CA . VAL A 1 107 ? 3.409 -1.805 -11.114 1.00 97.56 107 VAL A CA 1
ATOM 829 C C . VAL A 1 107 ? 3.007 -2.333 -9.745 1.00 97.56 107 VAL A C 1
ATOM 831 O O . VAL A 1 107 ? 3.838 -2.417 -8.835 1.00 97.56 107 VAL A O 1
ATOM 834 N N . HIS A 1 108 ? 1.746 -2.738 -9.632 1.00 97.31 108 HIS A N 1
ATOM 835 C CA . HIS A 1 108 ? 1.201 -3.319 -8.415 1.00 97.31 108 HIS A CA 1
ATOM 836 C C . HIS A 1 108 ? 1.742 -4.728 -8.176 1.00 97.31 108 HIS A C 1
ATOM 838 O O . HIS A 1 108 ? 2.037 -5.486 -9.103 1.00 97.31 108 HIS A O 1
ATOM 844 N N . TRP A 1 109 ? 1.832 -5.094 -6.906 1.00 98.06 109 TRP A N 1
ATOM 845 C CA . TRP A 1 109 ? 2.208 -6.408 -6.426 1.00 98.06 109 TRP A CA 1
ATOM 846 C C . TRP A 1 109 ? 1.168 -6.878 -5.421 1.00 98.06 109 TRP A C 1
ATOM 848 O O . TRP A 1 109 ? 0.857 -6.164 -4.468 1.00 98.06 109 TRP A O 1
ATOM 858 N N . ALA A 1 110 ? 0.669 -8.096 -5.607 1.00 96.62 110 ALA A N 1
ATOM 859 C CA . ALA A 1 110 ? -0.377 -8.673 -4.769 1.00 96.62 110 ALA A CA 1
ATOM 860 C C . ALA A 1 110 ? 0.072 -9.997 -4.156 1.00 96.62 110 ALA A C 1
ATOM 862 O O . ALA A 1 110 ? 0.920 -10.701 -4.707 1.00 96.62 110 ALA A O 1
ATOM 863 N N . ASN A 1 111 ? -0.510 -10.352 -3.014 1.00 96.31 111 ASN A N 1
ATOM 864 C CA . ASN A 1 111 ? -0.313 -11.664 -2.411 1.00 96.31 111 ASN A CA 1
ATOM 865 C C . ASN A 1 111 ? -1.257 -12.679 -3.084 1.00 96.31 111 ASN A C 1
ATOM 867 O O . ASN A 1 111 ? -2.468 -12.529 -2.947 1.00 96.31 111 ASN A O 1
ATOM 871 N N . PRO A 1 112 ? -0.754 -13.745 -3.734 1.00 95.00 112 PRO A N 1
ATOM 872 C CA . PRO A 1 112 ? -1.606 -14.700 -4.441 1.00 95.00 112 PRO A CA 1
ATOM 873 C C . PRO A 1 112 ? -2.470 -15.541 -3.497 1.00 95.00 112 PRO A C 1
ATOM 875 O O . PRO A 1 112 ? -3.351 -16.252 -3.960 1.00 95.00 112 PRO A O 1
ATOM 878 N N . THR A 1 113 ? -2.223 -15.497 -2.184 1.00 94.19 113 THR A N 1
ATOM 879 C CA . THR A 1 113 ? -3.011 -16.200 -1.165 1.00 94.19 113 THR A CA 1
ATOM 880 C C . THR A 1 113 ? -4.092 -15.317 -0.538 1.00 94.19 113 THR A C 1
ATOM 882 O O . THR A 1 113 ? -4.647 -15.694 0.497 1.00 94.19 113 THR A O 1
ATOM 885 N N . SER A 1 114 ? -4.338 -14.114 -1.064 1.00 94.06 114 SER A N 1
ATOM 886 C CA . SER A 1 114 ? -5.396 -13.245 -0.553 1.00 94.06 114 SER A CA 1
ATOM 887 C C . SER A 1 114 ? -6.780 -13.835 -0.846 1.00 94.06 114 SER A C 1
ATOM 889 O O . SER A 1 114 ? -6.963 -14.619 -1.781 1.00 94.06 114 SER A O 1
ATOM 891 N N . THR A 1 115 ? -7.758 -13.522 0.003 1.00 93.81 115 THR A N 1
ATOM 892 C CA . THR A 1 115 ? -9.084 -14.156 -0.033 1.00 93.81 115 THR A CA 1
ATOM 893 C C . THR A 1 115 ? -9.785 -13.910 -1.367 1.00 93.81 115 THR A C 1
ATOM 895 O O . THR A 1 115 ? -10.346 -14.835 -1.950 1.00 93.81 115 THR A O 1
ATOM 898 N N . GLU A 1 116 ? -9.712 -12.678 -1.861 1.00 94.75 116 GLU A N 1
ATOM 899 C CA . GLU A 1 116 ? -10.352 -12.204 -3.085 1.00 94.75 116 GLU A CA 1
ATOM 900 C C . GLU A 1 116 ? -9.741 -12.775 -4.365 1.00 94.75 116 GLU A C 1
ATOM 902 O O . GLU A 1 116 ? -10.437 -12.900 -5.366 1.00 94.75 116 GLU A O 1
ATOM 907 N N . LEU A 1 117 ? -8.467 -13.177 -4.328 1.00 93.44 117 LEU A N 1
ATOM 908 C CA . LEU A 1 117 ? -7.812 -13.855 -5.450 1.00 93.44 117 LEU A CA 1
ATOM 909 C C . LEU A 1 117 ? -8.010 -15.377 -5.420 1.00 93.44 117 LEU A C 1
ATOM 911 O O . LEU A 1 117 ? -7.522 -16.080 -6.302 1.00 93.44 117 LEU A O 1
ATOM 915 N N . ASN A 1 118 ? -8.709 -15.894 -4.406 1.00 92.19 118 ASN A N 1
ATOM 916 C CA . ASN A 1 118 ? -8.974 -17.317 -4.230 1.00 92.19 118 ASN A CA 1
ATOM 917 C C . ASN A 1 118 ? -10.469 -17.569 -4.001 1.00 92.19 118 ASN A C 1
ATOM 919 O O . ASN A 1 118 ? -11.265 -17.592 -4.936 1.00 92.19 118 ASN A O 1
ATOM 923 N N . VAL A 1 119 ? -10.848 -17.811 -2.745 1.00 83.25 119 VAL A N 1
ATOM 924 C CA . VAL A 1 119 ? -12.189 -18.222 -2.336 1.00 83.25 119 VAL A CA 1
ATOM 925 C C . VAL A 1 119 ? -12.795 -17.154 -1.437 1.00 83.25 119 VAL A C 1
ATOM 927 O O . VAL A 1 119 ? -12.747 -17.236 -0.212 1.00 83.25 119 VAL A O 1
ATOM 930 N N . GLY A 1 120 ? -13.387 -16.132 -2.041 1.00 90.38 120 GLY A N 1
ATOM 931 C CA . GLY A 1 120 ? -14.182 -15.168 -1.295 1.00 90.38 120 GLY A CA 1
ATOM 932 C C . GLY A 1 120 ? -14.287 -13.811 -1.959 1.00 90.38 120 GLY A C 1
ATOM 933 O O . GLY A 1 120 ? -13.781 -13.578 -3.050 1.00 90.38 120 GLY A O 1
ATOM 934 N N . LYS A 1 121 ? -14.993 -12.919 -1.269 1.00 93.12 121 LYS A N 1
ATOM 935 C CA . LYS A 1 121 ? -15.142 -11.524 -1.674 1.00 93.12 121 LYS A CA 1
ATOM 936 C C . LYS A 1 121 ? -14.038 -10.682 -1.049 1.00 93.12 121 LYS A C 1
ATOM 938 O O . LYS A 1 121 ? -13.616 -10.948 0.080 1.00 93.12 121 LYS A O 1
ATOM 943 N N . PHE A 1 122 ? -13.630 -9.641 -1.764 1.00 96.81 122 PHE A N 1
ATOM 944 C CA . PHE A 1 122 ? -12.768 -8.603 -1.225 1.00 96.81 122 PHE A CA 1
ATOM 945 C C . PHE A 1 122 ? -13.424 -7.922 -0.018 1.00 96.81 122 PHE A C 1
ATOM 947 O O . PHE A 1 122 ? -14.596 -7.550 -0.045 1.00 96.81 122 PHE A O 1
ATOM 954 N N . THR A 1 123 ? -12.652 -7.794 1.058 1.00 96.25 123 THR A N 1
ATOM 955 C CA . THR A 1 123 ? -13.025 -7.026 2.256 1.00 96.25 123 THR A CA 1
ATOM 956 C C . THR A 1 123 ? -11.877 -6.127 2.680 1.00 96.25 123 THR A C 1
ATOM 958 O O . THR A 1 123 ? -12.090 -4.963 3.013 1.00 96.25 123 THR A O 1
ATOM 961 N N . GLU A 1 124 ? -10.661 -6.661 2.625 1.00 96.81 124 GLU A N 1
ATOM 962 C CA . GLU A 1 124 ? -9.412 -5.924 2.669 1.00 96.81 124 GLU A CA 1
ATOM 963 C C . GLU A 1 124 ? -8.297 -6.737 2.009 1.00 96.81 124 GLU A C 1
ATOM 965 O O . GLU A 1 124 ? -8.378 -7.966 1.932 1.00 96.81 124 GLU A O 1
ATOM 970 N N . THR A 1 125 ? -7.264 -6.047 1.539 1.00 97.12 125 THR A N 1
ATOM 971 C CA . THR A 1 125 ? -6.049 -6.660 1.005 1.00 97.12 125 THR A CA 1
ATOM 972 C C . THR A 1 125 ? -4.856 -5.743 1.247 1.00 97.12 125 THR A C 1
ATOM 974 O O . THR A 1 125 ? -5.015 -4.586 1.641 1.00 97.12 125 THR A O 1
ATOM 977 N N . LEU A 1 126 ? -3.650 -6.270 1.043 1.00 97.75 126 LEU A N 1
ATOM 978 C CA . LEU A 1 126 ? -2.415 -5.502 1.153 1.00 97.75 126 LEU A CA 1
ATOM 979 C C . LEU A 1 126 ? -1.673 -5.546 -0.179 1.00 97.75 126 LEU A C 1
ATOM 981 O O . LEU A 1 126 ? -1.060 -6.565 -0.515 1.00 97.75 126 LEU A O 1
ATOM 985 N N . ILE A 1 127 ? -1.694 -4.429 -0.892 1.00 97.62 127 ILE A N 1
ATOM 986 C CA . ILE A 1 127 ? -0.965 -4.218 -2.137 1.00 97.62 127 ILE A CA 1
ATOM 987 C C . ILE A 1 127 ? 0.351 -3.501 -1.838 1.00 97.62 127 ILE A C 1
ATOM 989 O O . ILE A 1 127 ? 0.523 -2.786 -0.845 1.00 97.62 127 ILE A O 1
ATOM 993 N N . MET A 1 128 ? 1.338 -3.765 -2.678 1.00 97.88 128 MET A N 1
ATOM 994 C CA . MET A 1 128 ? 2.590 -3.022 -2.717 1.00 97.88 128 MET A CA 1
ATOM 995 C C . MET A 1 128 ? 2.833 -2.577 -4.146 1.00 97.88 128 MET A C 1
ATOM 997 O O . MET A 1 128 ? 2.315 -3.184 -5.074 1.00 97.88 128 MET A O 1
ATOM 1001 N N . ASP A 1 129 ? 3.664 -1.567 -4.338 1.00 98.25 129 ASP A N 1
ATOM 1002 C CA . ASP A 1 129 ? 3.970 -1.073 -5.678 1.00 98.25 129 ASP A CA 1
ATOM 1003 C C . ASP A 1 129 ? 5.458 -0.839 -5.853 1.00 98.25 129 ASP A C 1
ATOM 1005 O O . ASP A 1 129 ? 6.222 -0.661 -4.891 1.00 98.25 129 ASP A O 1
ATOM 1009 N N . SER A 1 130 ? 5.867 -0.873 -7.115 1.00 98.06 130 SER A N 1
ATOM 1010 C CA . SER A 1 130 ? 7.207 -0.496 -7.504 1.00 98.06 130 SER A CA 1
ATOM 1011 C C . SER A 1 130 ? 7.228 0.316 -8.782 1.00 98.06 130 SER A C 1
ATOM 1013 O O . SER A 1 130 ? 6.522 0.001 -9.734 1.00 98.06 130 SER A O 1
ATOM 1015 N N . CYS A 1 131 ? 8.139 1.276 -8.852 1.00 98.12 131 CYS A N 1
ATOM 1016 C CA . CYS A 1 131 ? 8.423 2.035 -10.057 1.00 98.12 131 CYS A CA 1
ATOM 1017 C C . CYS A 1 131 ? 9.921 2.335 -10.109 1.00 98.12 131 CYS A C 1
ATOM 1019 O O . CYS A 1 131 ? 10.526 2.689 -9.093 1.00 98.12 131 CYS A O 1
ATOM 1021 N N . ASP A 1 132 ? 10.522 2.189 -11.287 1.00 97.38 132 ASP A N 1
ATOM 1022 C CA . ASP A 1 132 ? 11.899 2.595 -11.574 1.00 97.38 132 ASP A CA 1
ATOM 1023 C C . ASP A 1 132 ? 12.947 2.047 -10.584 1.00 97.38 132 ASP A C 1
ATOM 1025 O O . ASP A 1 132 ? 13.783 2.769 -10.033 1.00 97.38 132 ASP A O 1
ATOM 1029 N N . GLY A 1 133 ? 12.859 0.748 -10.301 1.00 96.81 133 GLY A N 1
ATOM 1030 C CA . GLY A 1 133 ? 13.785 0.020 -9.436 1.00 96.81 133 GLY A CA 1
ATOM 1031 C C . GLY A 1 133 ? 13.557 0.228 -7.936 1.00 96.81 133 GLY A C 1
ATOM 1032 O O . GLY A 1 133 ? 14.363 -0.236 -7.124 1.00 96.81 133 GLY A O 1
ATOM 1033 N N . LYS A 1 134 ? 12.480 0.915 -7.538 1.00 96.88 134 LYS A N 1
ATOM 1034 C CA . LYS A 1 134 ? 12.168 1.235 -6.137 1.00 96.88 134 LYS A CA 1
ATOM 1035 C C . LYS A 1 134 ? 10.802 0.687 -5.741 1.00 96.88 134 LYS A C 1
ATOM 1037 O O . LYS A 1 134 ? 9.875 0.715 -6.539 1.00 96.88 134 LYS A O 1
ATOM 1042 N N . MET A 1 135 ? 10.673 0.244 -4.492 1.00 96.94 135 MET A N 1
ATOM 1043 C CA . MET A 1 135 ? 9.365 0.095 -3.851 1.00 96.94 135 MET A CA 1
ATOM 1044 C C . MET A 1 135 ? 8.818 1.493 -3.538 1.00 96.94 135 MET A C 1
ATOM 1046 O O . MET A 1 135 ? 9.556 2.338 -3.023 1.00 96.94 135 MET A O 1
ATOM 1050 N N . THR A 1 136 ? 7.560 1.748 -3.874 1.00 97.31 136 THR A N 1
ATOM 1051 C CA . THR A 1 136 ? 6.969 3.100 -3.889 1.00 97.31 136 THR A CA 1
ATOM 1052 C C . THR A 1 136 ? 5.898 3.291 -2.827 1.00 97.31 136 THR A C 1
ATOM 1054 O O . THR A 1 136 ? 5.771 4.412 -2.334 1.00 97.31 136 THR A O 1
ATOM 1057 N N . PHE A 1 137 ? 5.163 2.241 -2.443 1.00 97.38 137 PHE A N 1
ATOM 1058 C CA . PHE A 1 137 ? 4.185 2.290 -1.354 1.00 97.38 137 PHE A CA 1
ATOM 1059 C C . PHE A 1 137 ? 3.851 0.918 -0.748 1.00 97.38 137 PHE A C 1
ATOM 1061 O O . PHE A 1 137 ? 4.163 -0.136 -1.309 1.00 97.38 137 PHE A O 1
ATOM 1068 N N . ILE A 1 138 ? 3.184 0.966 0.411 1.00 97.69 138 ILE A N 1
ATOM 1069 C CA . ILE A 1 138 ? 2.385 -0.126 0.991 1.00 97.69 138 ILE A CA 1
ATOM 1070 C C . ILE A 1 138 ? 0.945 0.369 1.093 1.00 97.69 138 ILE A C 1
ATOM 1072 O O . ILE A 1 138 ? 0.718 1.466 1.600 1.00 97.69 138 ILE A O 1
ATOM 1076 N N . GLU A 1 139 ? -0.011 -0.443 0.667 1.00 97.88 139 GLU A N 1
ATOM 1077 C CA . GLU A 1 139 ? -1.404 -0.041 0.510 1.00 97.88 139 GLU A CA 1
ATOM 1078 C C . GLU A 1 139 ? -2.346 -1.086 1.114 1.00 97.88 139 GLU A C 1
ATOM 1080 O O . GLU A 1 139 ? -2.569 -2.152 0.538 1.00 97.88 139 GLU A O 1
ATOM 1085 N N . PRO A 1 140 ? -2.915 -0.815 2.295 1.00 98.06 140 PRO A N 1
ATOM 1086 C CA . PRO A 1 140 ? -4.125 -1.485 2.723 1.00 98.06 140 PRO A CA 1
ATOM 1087 C C . PRO A 1 140 ? -5.305 -0.934 1.917 1.00 98.06 140 PRO A C 1
ATOM 1089 O O . PRO A 1 140 ? -5.677 0.229 2.096 1.00 98.06 140 PRO A O 1
ATOM 1092 N N . MET A 1 141 ? -5.903 -1.776 1.079 1.00 97.94 141 MET A N 1
ATOM 1093 C CA . MET A 1 141 ? -7.214 -1.505 0.492 1.00 97.94 141 MET A CA 1
ATOM 1094 C C . MET A 1 141 ? -8.281 -2.067 1.431 1.00 97.94 141 MET A C 1
ATOM 1096 O O . MET A 1 141 ? -8.134 -3.187 1.931 1.00 97.94 141 MET A O 1
ATOM 1100 N N . VAL A 1 142 ? -9.345 -1.313 1.703 1.00 97.56 142 VAL A N 1
ATOM 1101 C CA . VAL A 1 142 ? -10.360 -1.686 2.700 1.00 97.56 142 VAL A CA 1
ATOM 1102 C C . VAL A 1 142 ? -11.758 -1.327 2.213 1.00 97.56 142 VAL A C 1
ATOM 1104 O O . VAL A 1 142 ? -12.064 -0.159 1.978 1.00 97.56 142 VAL A O 1
ATOM 1107 N N . SER A 1 143 ? -12.630 -2.329 2.119 1.00 96.38 143 SER A N 1
ATOM 1108 C CA . SER A 1 143 ? -14.044 -2.136 1.785 1.00 96.38 143 SER A CA 1
ATOM 1109 C C . SER A 1 143 ? -14.751 -1.213 2.779 1.00 96.38 143 SER A C 1
ATOM 1111 O O . SER A 1 143 ? -14.523 -1.272 3.993 1.00 96.38 143 SER A O 1
ATOM 1113 N N . LEU A 1 144 ? -15.661 -0.387 2.262 1.00 94.56 144 LEU A N 1
ATOM 1114 C CA . LEU A 1 144 ? -16.513 0.478 3.074 1.00 94.56 144 LEU A CA 1
ATOM 1115 C C . LEU A 1 144 ? -17.350 -0.347 4.064 1.00 94.56 144 LEU A C 1
ATOM 1117 O O . LEU A 1 144 ? -17.460 0.018 5.233 1.00 94.56 144 LEU A O 1
ATOM 1121 N N . ASP A 1 145 ? -17.850 -1.506 3.635 1.00 93.94 145 ASP A N 1
ATOM 1122 C CA . ASP A 1 145 ? -18.606 -2.430 4.487 1.00 93.94 145 ASP A CA 1
ATOM 1123 C C . ASP A 1 145 ? -17.794 -2.883 5.711 1.00 93.94 145 ASP A C 1
ATOM 1125 O O . ASP A 1 145 ? -18.297 -2.879 6.840 1.00 93.94 145 ASP A O 1
ATOM 1129 N N . LEU A 1 146 ? -16.511 -3.227 5.540 1.00 94.75 146 LEU A N 1
ATOM 1130 C CA . LEU A 1 146 ? -15.657 -3.595 6.672 1.00 94.75 146 LEU A CA 1
ATOM 1131 C C . LEU A 1 146 ? -15.487 -2.425 7.657 1.00 94.75 146 LEU A C 1
ATOM 1133 O O . LEU A 1 146 ? -15.529 -2.626 8.873 1.00 94.75 146 LEU A O 1
ATOM 1137 N N . LEU A 1 147 ? -15.350 -1.200 7.147 1.00 93.88 147 LEU A N 1
ATOM 1138 C CA . LEU A 1 147 ? -15.222 0.002 7.977 1.00 93.88 147 LEU A CA 1
ATOM 1139 C C . LEU A 1 147 ? -16.507 0.317 8.762 1.00 93.88 147 LEU A C 1
ATOM 1141 O O . LEU A 1 147 ? -16.417 0.843 9.873 1.00 93.88 147 LEU A O 1
ATOM 1145 N N . LEU A 1 148 ? -17.682 -0.047 8.238 1.00 91.38 148 LEU A N 1
ATOM 1146 C CA . LEU A 1 148 ? -18.984 0.178 8.880 1.00 91.38 148 LEU A CA 1
ATOM 1147 C C . LEU A 1 148 ? -19.395 -0.939 9.859 1.00 91.38 148 LEU A C 1
ATOM 1149 O O . LEU A 1 148 ? -20.080 -0.677 10.848 1.00 91.38 148 LEU A O 1
ATOM 1153 N N . THR A 1 149 ? -18.955 -2.184 9.648 1.00 84.94 149 THR A N 1
ATOM 1154 C CA . THR A 1 149 ? -19.397 -3.368 10.428 1.00 84.94 149 THR A CA 1
ATOM 1155 C C . THR A 1 149 ? -18.791 -3.488 11.833 1.00 84.94 149 THR A C 1
ATOM 1157 O O . THR A 1 149 ? -18.998 -4.488 12.520 1.00 84.94 149 THR A O 1
ATOM 1160 N N . LYS A 1 150 ? -18.041 -2.481 12.290 1.00 75.38 150 LYS A N 1
ATOM 1161 C CA . LYS A 1 150 ? -17.298 -2.461 13.564 1.00 75.38 150 LYS A CA 1
ATOM 1162 C C . LYS A 1 150 ? -16.336 -3.639 13.79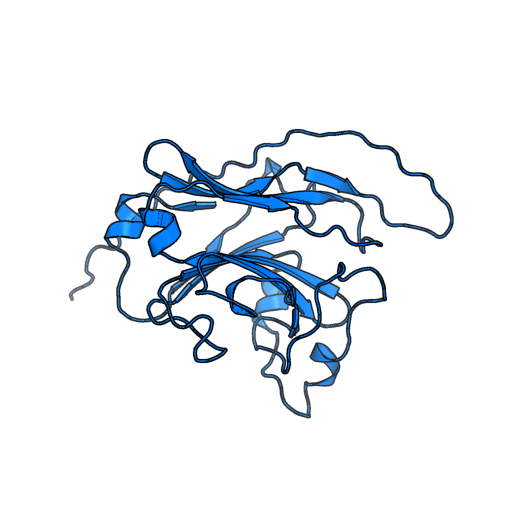4 1.00 75.38 150 LYS A C 1
ATOM 1164 O O . LYS A 1 150 ? -15.898 -3.873 14.923 1.00 75.38 150 LYS A O 1
ATOM 1169 N N . SER A 1 151 ? -15.986 -4.370 12.742 1.00 85.94 151 SER A N 1
ATOM 1170 C CA . SER A 1 151 ? -15.048 -5.488 12.825 1.00 85.94 151 SER A CA 1
ATOM 1171 C C . SER A 1 151 ? -13.608 -4.983 12.916 1.00 85.94 151 SER A C 1
ATOM 1173 O O . SER A 1 151 ? -13.245 -3.982 12.301 1.00 85.94 151 SER A O 1
ATOM 1175 N N . ASN A 1 152 ? -12.774 -5.694 13.680 1.00 93.69 152 ASN A N 1
ATOM 1176 C CA . ASN A 1 152 ? -11.351 -5.394 13.810 1.00 93.69 152 ASN A CA 1
ATOM 1177 C C . ASN A 1 152 ? -10.530 -6.453 13.074 1.00 93.69 152 ASN A C 1
ATOM 1179 O O . ASN A 1 152 ? -10.623 -7.641 13.381 1.00 93.69 152 ASN A O 1
ATOM 1183 N N . VAL A 1 153 ? -9.671 -6.010 12.161 1.00 95.75 153 VAL A N 1
ATOM 1184 C CA . VAL A 1 153 ? -8.719 -6.853 11.432 1.00 95.75 153 VAL A CA 1
ATOM 1185 C C . VAL A 1 153 ? -7.307 -6.426 11.804 1.00 95.75 153 VAL A C 1
ATOM 1187 O O . VAL A 1 153 ? -6.995 -5.242 11.933 1.00 95.75 153 VAL A O 1
ATOM 1190 N N . THR A 1 154 ? -6.421 -7.390 12.024 1.00 97.62 154 THR A N 1
ATOM 1191 C CA . THR A 1 154 ? -4.983 -7.144 12.155 1.00 97.62 154 THR A CA 1
ATOM 1192 C C . THR A 1 154 ? -4.241 -8.279 11.476 1.00 97.62 154 THR A C 1
ATOM 1194 O O . THR A 1 154 ? -4.450 -9.442 11.814 1.00 97.62 154 THR A O 1
ATOM 1197 N N . LYS A 1 155 ? -3.376 -7.934 10.526 1.00 96.75 155 LYS A N 1
ATOM 1198 C CA . LYS A 1 155 ? -2.624 -8.881 9.702 1.00 96.75 155 LYS A CA 1
ATOM 1199 C C . LYS A 1 155 ? -1.151 -8.488 9.659 1.00 96.75 155 LYS A C 1
ATOM 1201 O O . LYS A 1 155 ? -0.796 -7.327 9.871 1.00 96.75 155 LYS A O 1
ATOM 1206 N N . SER A 1 156 ? -0.290 -9.470 9.423 1.00 96.81 156 SER A N 1
ATOM 1207 C CA . SER A 1 156 ? 1.147 -9.242 9.265 1.00 96.81 156 SER A CA 1
ATOM 1208 C C . SER A 1 156 ? 1.437 -8.536 7.944 1.00 96.81 156 SER A C 1
ATOM 1210 O O . SER A 1 156 ? 0.833 -8.860 6.923 1.00 96.81 156 SER A O 1
ATOM 1212 N N . VAL A 1 157 ? 2.395 -7.611 7.957 1.00 96.75 157 VAL A N 1
ATOM 1213 C CA . VAL A 1 157 ? 2.988 -7.058 6.736 1.00 96.75 157 VAL A CA 1
ATOM 1214 C C . VAL A 1 157 ? 4.194 -7.926 6.370 1.00 96.75 157 VAL A C 1
ATOM 1216 O O . VAL A 1 157 ? 5.092 -8.085 7.205 1.00 96.75 157 VAL A O 1
ATOM 1219 N N . PRO A 1 158 ? 4.247 -8.503 5.157 1.00 95.06 158 PRO A N 1
ATOM 1220 C CA . PRO A 1 158 ? 5.412 -9.251 4.705 1.00 95.06 158 PRO A CA 1
ATOM 1221 C C . PRO A 1 158 ? 6.674 -8.390 4.744 1.00 95.06 158 PRO A C 1
ATOM 1223 O O . PRO A 1 158 ? 6.705 -7.274 4.229 1.00 95.06 158 PRO A O 1
ATOM 1226 N N . THR A 1 159 ? 7.717 -8.905 5.386 1.00 91.75 159 THR A N 1
ATOM 1227 C CA . THR A 1 159 ? 8.965 -8.169 5.593 1.00 91.75 159 THR A CA 1
ATOM 1228 C C . THR A 1 159 ? 9.924 -8.416 4.428 1.00 91.75 159 THR A C 1
ATOM 1230 O O . THR A 1 159 ? 10.241 -9.577 4.152 1.00 91.75 159 THR A O 1
ATOM 1233 N N . PRO A 1 160 ? 10.422 -7.364 3.755 1.00 94.38 160 PRO A N 1
ATOM 1234 C CA . PRO A 1 160 ? 11.474 -7.493 2.757 1.00 94.38 160 PRO A CA 1
ATOM 1235 C C . PRO A 1 160 ? 12.719 -8.189 3.311 1.00 94.38 160 PRO A C 1
ATOM 1237 O O . PRO A 1 160 ? 13.116 -7.976 4.456 1.00 94.38 160 PRO A O 1
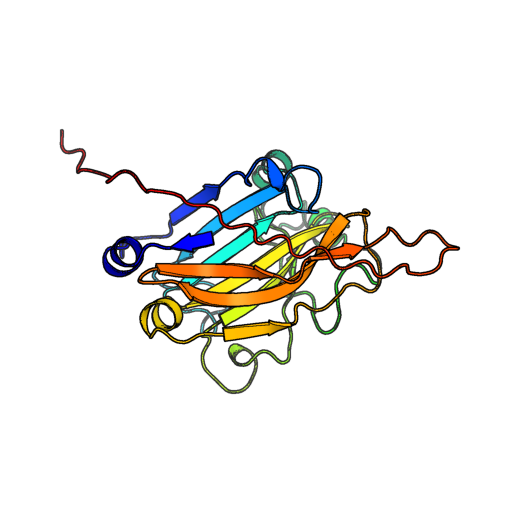ATOM 1240 N N . ALA A 1 161 ? 13.386 -8.983 2.473 1.00 94.50 161 ALA A N 1
ATOM 1241 C CA . ALA A 1 161 ? 14.681 -9.567 2.823 1.00 94.50 161 ALA A CA 1
ATOM 1242 C C . ALA A 1 161 ? 15.808 -8.520 2.800 1.00 94.50 161 ALA A C 1
ATOM 1244 O O . ALA A 1 161 ? 16.865 -8.729 3.393 1.00 94.50 161 ALA A O 1
ATOM 1245 N N . LYS A 1 162 ? 15.605 -7.407 2.085 1.00 93.50 162 LYS A N 1
ATOM 1246 C CA . LYS A 1 162 ? 16.525 -6.273 1.986 1.00 93.50 162 LYS A CA 1
ATOM 1247 C C . LYS A 1 162 ? 15.748 -4.968 2.056 1.00 93.50 162 LYS A C 1
ATOM 1249 O O . LYS A 1 162 ? 14.644 -4.866 1.537 1.00 93.50 162 LYS A O 1
ATOM 1254 N N . PHE A 1 163 ? 16.387 -3.946 2.610 1.00 89.69 163 PHE A N 1
ATOM 1255 C CA . PHE A 1 163 ? 15.839 -2.598 2.690 1.00 89.69 163 PHE A CA 1
ATOM 1256 C C . PHE A 1 163 ? 16.699 -1.643 1.872 1.00 89.69 163 PHE A C 1
ATOM 1258 O O . PHE A 1 163 ? 17.924 -1.643 2.001 1.00 89.69 163 PHE A O 1
ATOM 1265 N N . ALA A 1 164 ? 16.060 -0.831 1.027 1.00 85.62 164 ALA A N 1
ATOM 1266 C CA . ALA A 1 164 ? 16.755 0.148 0.191 1.00 85.62 164 ALA A CA 1
ATOM 1267 C C . ALA A 1 164 ? 17.392 1.275 1.022 1.00 85.62 164 ALA A C 1
ATOM 1269 O O . ALA A 1 164 ? 18.425 1.820 0.642 1.00 85.62 164 AL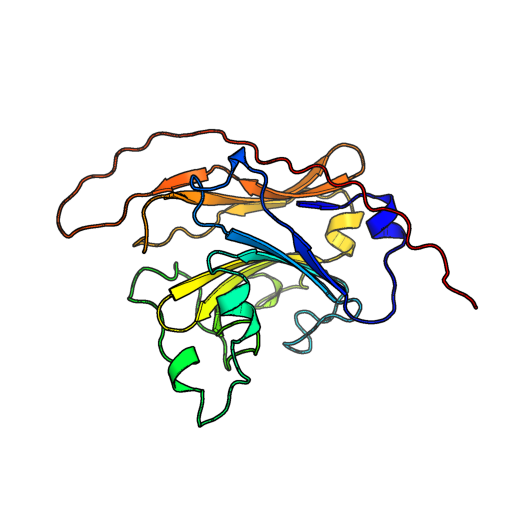A A O 1
ATOM 1270 N N . LYS A 1 165 ? 16.778 1.611 2.160 1.00 83.00 165 LYS A N 1
ATOM 1271 C CA . LYS A 1 165 ? 17.249 2.598 3.134 1.00 83.00 165 LYS A CA 1
ATOM 1272 C C . LYS A 1 165 ? 16.990 2.065 4.540 1.00 83.00 165 LYS A C 1
ATOM 1274 O O . LYS A 1 165 ? 16.035 1.318 4.742 1.00 83.00 165 LYS A O 1
ATOM 1279 N N . ALA A 1 166 ? 17.824 2.456 5.499 1.00 84.25 166 ALA A N 1
ATOM 1280 C CA . ALA A 1 166 ? 17.515 2.222 6.903 1.00 84.25 166 ALA A CA 1
ATOM 1281 C C . ALA A 1 166 ? 16.304 3.070 7.327 1.00 84.25 166 ALA A C 1
ATOM 1283 O O . ALA A 1 166 ? 16.128 4.187 6.838 1.00 84.25 166 ALA A O 1
ATOM 1284 N N . GLY A 1 167 ? 15.483 2.551 8.233 1.00 83.81 167 GLY A N 1
ATOM 1285 C CA . GLY A 1 167 ? 14.290 3.244 8.711 1.00 83.81 167 GLY A CA 1
ATOM 1286 C C . GLY A 1 167 ? 13.295 2.307 9.376 1.00 83.81 167 GLY A C 1
ATOM 1287 O O . GLY A 1 167 ? 13.454 1.086 9.362 1.00 83.81 167 GLY A O 1
ATOM 1288 N N . TYR A 1 168 ? 12.270 2.889 9.989 1.00 88.81 168 TYR A N 1
ATOM 1289 C CA . TYR A 1 168 ? 11.178 2.118 10.568 1.00 88.81 168 TYR A CA 1
ATOM 1290 C C . TYR A 1 168 ? 10.282 1.525 9.474 1.00 88.81 168 TYR A C 1
ATOM 1292 O O . TYR A 1 168 ? 9.693 2.267 8.685 1.00 88.81 168 TYR A O 1
ATOM 1300 N N . PHE A 1 169 ? 10.155 0.197 9.474 1.00 91.19 169 PHE A N 1
ATOM 1301 C CA . PHE A 1 169 ? 9.287 -0.575 8.585 1.00 91.19 169 PHE A CA 1
ATOM 1302 C C . PHE A 1 169 ? 8.158 -1.248 9.383 1.00 91.19 169 PHE A C 1
ATOM 1304 O O . PHE A 1 169 ? 8.404 -1.712 10.501 1.00 91.19 169 PHE A O 1
ATOM 1311 N N . PRO A 1 170 ? 6.921 -1.305 8.861 1.00 94.75 170 PRO A N 1
ATOM 1312 C CA . PRO A 1 170 ? 5.799 -1.899 9.577 1.00 94.75 170 PRO A CA 1
ATOM 1313 C C . PRO A 1 170 ? 5.824 -3.422 9.581 1.00 94.75 170 PRO A C 1
ATOM 1315 O O . PRO A 1 170 ? 6.128 -4.057 8.577 1.00 94.75 170 PRO A O 1
ATOM 1318 N N . MET A 1 171 ? 5.415 -4.009 10.703 1.00 95.69 171 MET A N 1
ATOM 1319 C CA . MET A 1 171 ? 5.315 -5.467 10.838 1.00 95.69 171 MET A CA 1
ATOM 1320 C C . MET A 1 171 ? 3.871 -5.957 10.792 1.00 95.69 171 MET A C 1
ATOM 1322 O O . MET A 1 171 ? 3.616 -7.134 10.535 1.00 95.69 171 MET A O 1
ATOM 1326 N N . LYS A 1 172 ? 2.910 -5.055 11.012 1.00 97.44 172 LYS A N 1
ATOM 1327 C CA . LYS A 1 172 ? 1.478 -5.336 10.917 1.00 97.44 172 LYS A CA 1
ATOM 1328 C C . LYS A 1 172 ? 0.737 -4.169 10.292 1.00 97.44 172 LYS A C 1
ATOM 1330 O O . LYS A 1 172 ? 1.171 -3.027 10.404 1.00 97.44 172 LYS A O 1
ATOM 1335 N N . TYR A 1 173 ? -0.425 -4.451 9.726 1.00 97.44 173 TYR A N 1
ATOM 1336 C CA . TYR A 1 173 ? -1.442 -3.445 9.455 1.00 97.44 173 TYR A CA 1
ATOM 1337 C C . TYR A 1 173 ? -2.735 -3.829 10.161 1.00 97.44 173 TYR A C 1
ATOM 1339 O O . TYR A 1 173 ? -2.949 -4.991 10.525 1.00 97.44 173 TYR A O 1
ATOM 1347 N N . SER A 1 174 ? -3.580 -2.841 10.422 1.00 97.56 174 SER A N 1
ATOM 1348 C CA . SER A 1 174 ? -4.873 -3.087 11.038 1.00 97.56 174 SER A CA 1
ATOM 1349 C C . SER A 1 174 ? -5.945 -2.144 10.542 1.00 97.56 174 SER A C 1
ATOM 1351 O O . SER A 1 174 ? -5.667 -0.973 10.296 1.00 97.56 174 SER A O 1
ATOM 1353 N N . VAL A 1 175 ? -7.167 -2.661 10.530 1.00 96.94 175 VAL A N 1
ATOM 1354 C CA . VAL A 1 175 ? -8.410 -1.904 10.425 1.00 96.94 175 VAL A CA 1
ATOM 1355 C C . VAL A 1 175 ? -9.108 -2.070 11.766 1.00 96.94 175 VAL A C 1
ATOM 1357 O O . VAL A 1 175 ? -9.422 -3.194 12.157 1.00 96.94 175 VAL A O 1
ATOM 1360 N N . LYS A 1 176 ? -9.258 -0.988 12.527 1.00 95.56 176 LYS A N 1
ATOM 1361 C CA . LYS A 1 176 ? -9.808 -1.038 13.886 1.00 95.56 176 LYS A CA 1
ATOM 1362 C C . LYS A 1 176 ? -10.817 0.061 14.119 1.00 95.56 176 LYS A C 1
ATOM 1364 O O . LYS A 1 176 ? -10.588 1.188 13.709 1.00 95.56 176 LYS A O 1
ATOM 1369 N N . GLN A 1 177 ? -11.856 -0.230 14.883 1.00 92.44 177 GLN A N 1
ATOM 1370 C CA . GLN A 1 177 ? -12.685 0.813 15.471 1.00 92.44 177 GLN A CA 1
ATOM 1371 C C . GLN A 1 177 ? -11.995 1.409 16.696 1.00 92.44 177 GLN A C 1
ATOM 1373 O O . GLN A 1 177 ? -11.552 0.686 17.595 1.00 92.44 177 GLN A O 1
ATOM 1378 N N . VAL A 1 178 ? -11.918 2.732 16.746 1.00 90.75 178 VAL A N 1
ATOM 1379 C CA . VAL A 1 178 ? -11.451 3.488 17.907 1.00 90.75 178 VAL A CA 1
ATOM 1380 C C . VAL A 1 178 ? -12.540 4.489 18.261 1.00 90.75 178 VAL A C 1
ATOM 1382 O O . VAL A 1 178 ? -12.771 5.458 17.545 1.00 90.75 178 VAL A O 1
ATOM 1385 N N . SER A 1 179 ? -13.225 4.236 19.378 1.00 89.50 179 SER A N 1
ATOM 1386 C CA . SER A 1 179 ? -14.488 4.900 19.716 1.00 89.50 179 SER A CA 1
ATOM 1387 C C . SER A 1 179 ? -15.537 4.675 18.620 1.00 89.50 179 SER A C 1
ATOM 1389 O O . SER A 1 179 ? -16.027 3.555 18.487 1.00 89.50 179 SER A O 1
ATOM 1391 N N . ASN A 1 180 ? -15.869 5.707 17.843 1.00 88.31 180 ASN A N 1
ATOM 1392 C CA . ASN A 1 180 ? -16.813 5.620 16.731 1.00 88.31 180 ASN A CA 1
ATOM 1393 C C . ASN A 1 180 ? -16.119 5.608 15.365 1.00 88.31 180 ASN A C 1
ATOM 1395 O O . ASN A 1 180 ? -16.783 5.340 14.372 1.00 88.31 180 ASN A O 1
ATOM 1399 N N . ASP A 1 181 ? -14.816 5.880 15.312 1.00 92.31 181 ASP A N 1
ATOM 1400 C CA . ASP A 1 181 ? -14.097 6.091 14.062 1.00 92.31 181 ASP A CA 1
ATOM 1401 C C . ASP A 1 181 ? -13.382 4.820 13.614 1.00 92.31 181 ASP A C 1
ATOM 1403 O O . ASP A 1 181 ? -12.878 4.043 14.434 1.00 92.31 181 ASP A O 1
ATOM 1407 N N . ALA A 1 182 ? -13.259 4.648 12.301 1.00 94.19 182 ALA A N 1
ATOM 1408 C CA . ALA A 1 182 ? -12.442 3.589 11.737 1.00 94.19 182 ALA A CA 1
ATOM 1409 C C . ALA A 1 182 ? -10.992 4.068 11.592 1.00 94.19 182 ALA A C 1
ATOM 1411 O O . ALA A 1 182 ? -10.710 5.144 11.070 1.00 94.19 182 ALA A O 1
ATOM 1412 N N . VAL A 1 183 ? -10.042 3.257 12.035 1.00 95.19 183 VAL A N 1
ATOM 1413 C CA . VAL A 1 183 ? -8.609 3.542 11.987 1.00 95.19 183 VAL A CA 1
ATOM 1414 C C . VAL A 1 183 ? -7.919 2.478 11.152 1.00 95.19 183 VAL A C 1
ATOM 1416 O O . VAL A 1 183 ? -7.894 1.304 11.519 1.00 95.19 183 VAL A O 1
ATOM 1419 N N . ILE A 1 184 ? -7.314 2.916 10.050 1.00 96.31 184 ILE A N 1
ATOM 1420 C CA . ILE A 1 184 ? -6.436 2.105 9.205 1.00 96.31 184 ILE A CA 1
ATOM 1421 C C . ILE A 1 184 ? -4.998 2.505 9.531 1.00 96.31 184 ILE A C 1
ATOM 1423 O O . ILE A 1 184 ? -4.624 3.677 9.404 1.00 96.31 184 ILE A O 1
ATOM 1427 N N . SER A 1 185 ? -4.181 1.562 9.991 1.00 95.25 185 SER A N 1
ATOM 1428 C CA . SER A 1 185 ? -2.826 1.865 10.456 1.00 95.25 185 SER A CA 1
ATOM 1429 C C . SER A 1 185 ? -1.809 0.796 10.094 1.00 95.25 185 SER A C 1
ATOM 1431 O O . SER A 1 185 ? -2.105 -0.397 10.077 1.00 95.25 185 SER A O 1
ATOM 1433 N N . LEU A 1 186 ? -0.579 1.256 9.878 1.00 95.06 186 LEU A N 1
ATOM 1434 C CA . LEU A 1 186 ? 0.628 0.446 9.905 1.00 95.06 186 LEU A CA 1
ATOM 1435 C C . LEU A 1 186 ? 1.196 0.469 11.331 1.00 95.06 186 LEU A C 1
ATOM 1437 O O . LEU A 1 186 ? 1.338 1.534 11.931 1.00 95.06 186 LEU A O 1
ATOM 1441 N N . ASN A 1 187 ? 1.480 -0.704 11.887 1.00 94.06 187 ASN A N 1
ATOM 1442 C CA . ASN A 1 187 ? 1.767 -0.906 13.304 1.00 94.06 187 ASN A CA 1
ATOM 1443 C C . ASN A 1 187 ? 3.077 -1.668 13.520 1.00 94.06 187 ASN A C 1
ATOM 1445 O O . ASN A 1 187 ? 3.631 -2.273 12.598 1.00 94.06 187 ASN A O 1
ATOM 1449 N N . GLU A 1 188 ? 3.508 -1.694 14.786 1.00 94.31 188 GLU A N 1
ATOM 1450 C CA . GLU A 1 188 ? 4.673 -2.459 15.249 1.00 94.31 188 GLU A CA 1
ATOM 1451 C C . GLU A 1 188 ? 5.919 -2.133 14.422 1.00 94.31 188 GLU A C 1
ATOM 1453 O O . GLU A 1 188 ? 6.599 -3.016 13.915 1.00 94.31 188 GLU A O 1
ATOM 1458 N N . LEU A 1 189 ? 6.181 -0.836 14.249 1.00 91.56 189 LEU A N 1
ATOM 1459 C CA . LEU A 1 189 ? 7.300 -0.360 13.455 1.00 91.56 189 LEU A CA 1
ATOM 1460 C C . LEU A 1 189 ? 8.630 -0.870 14.025 1.00 91.56 189 LEU A C 1
ATOM 1462 O O . LEU A 1 189 ? 8.963 -0.633 15.187 1.00 91.56 189 LEU A O 1
ATOM 1466 N N . MET A 1 190 ? 9.416 -1.533 13.184 1.00 90.69 190 MET A N 1
ATOM 1467 C CA . MET A 1 190 ? 10.739 -2.039 13.533 1.00 90.69 190 MET A CA 1
ATOM 1468 C C . MET A 1 190 ? 11.806 -1.301 12.740 1.00 90.69 190 MET A C 1
ATOM 1470 O O . MET A 1 190 ? 11.671 -1.110 11.533 1.00 90.69 190 MET A O 1
ATOM 1474 N N . LEU A 1 191 ? 12.871 -0.877 13.424 1.00 89.12 191 LEU A N 1
ATOM 1475 C CA . LEU A 1 191 ? 14.011 -0.256 12.765 1.00 89.12 191 LEU A CA 1
ATOM 1476 C C . LEU A 1 191 ? 14.742 -1.313 11.938 1.00 89.12 191 LEU A C 1
ATOM 1478 O O . LEU A 1 191 ? 15.326 -2.249 12.485 1.00 89.12 191 LEU A O 1
ATOM 1482 N N . MET A 1 192 ? 14.721 -1.137 10.624 1.00 87.25 192 MET A N 1
ATOM 1483 C CA . MET A 1 192 ? 15.433 -1.978 9.677 1.00 87.25 192 MET A CA 1
ATOM 1484 C C . MET A 1 192 ? 16.677 -1.246 9.197 1.00 87.25 192 MET A C 1
ATOM 1486 O O . MET A 1 192 ? 16.663 -0.032 8.990 1.00 87.25 192 MET A O 1
ATOM 1490 N N . GLN A 1 193 ? 17.770 -1.982 9.030 1.00 80.94 193 GLN A N 1
ATOM 1491 C CA . GLN A 1 193 ? 19.009 -1.440 8.489 1.00 80.94 193 GLN A CA 1
ATOM 1492 C C . GLN A 1 193 ? 19.158 -1.843 7.027 1.00 80.94 193 GLN A C 1
ATOM 1494 O O . GLN A 1 193 ? 18.751 -2.930 6.613 1.00 80.94 193 GLN A O 1
ATOM 1499 N N . GLN A 1 194 ? 19.778 -0.962 6.247 1.00 74.00 194 GLN A N 1
ATOM 1500 C CA . GLN A 1 194 ? 20.234 -1.318 4.914 1.00 74.00 194 GLN A CA 1
ATOM 1501 C C . GLN A 1 194 ? 21.295 -2.416 5.050 1.00 74.00 194 GLN A C 1
ATOM 1503 O O . GLN A 1 194 ? 22.319 -2.221 5.706 1.00 74.00 194 GLN A O 1
ATOM 1508 N N . LEU A 1 195 ? 21.055 -3.577 4.442 1.00 62.12 195 LEU A N 1
ATOM 1509 C CA . LEU A 1 195 ? 22.048 -4.647 4.413 1.00 62.12 195 LEU A CA 1
ATOM 1510 C C . LEU A 1 195 ? 23.189 -4.243 3.472 1.00 62.12 195 LEU A C 1
ATOM 1512 O O . LEU A 1 195 ? 23.098 -4.408 2.256 1.00 62.12 195 LEU A O 1
ATOM 1516 N N . PHE A 1 196 ? 24.280 -3.735 4.042 1.00 49.59 196 PHE A N 1
ATOM 1517 C CA . PHE A 1 196 ? 25.592 -3.815 3.405 1.00 49.59 196 PHE A CA 1
ATOM 1518 C C . PHE A 1 196 ? 26.131 -5.240 3.567 1.00 49.59 196 PHE A C 1
ATOM 1520 O O . PHE A 1 196 ? 25.737 -5.951 4.487 1.00 49.59 196 PHE A O 1
ATOM 1527 N N . LYS A 1 197 ? 27.034 -5.663 2.674 1.00 43.72 197 LYS A N 1
ATOM 1528 C CA . LYS A 1 197 ? 27.599 -7.028 2.566 1.00 43.72 197 LYS A CA 1
ATOM 1529 C C . LYS A 1 197 ? 28.115 -7.662 3.878 1.00 43.72 197 LYS A C 1
ATOM 1531 O O . LYS A 1 197 ? 28.402 -8.852 3.866 1.00 43.72 197 LYS A O 1
ATOM 1536 N N . TYR A 1 198 ? 28.212 -6.912 4.977 1.00 43.56 198 TYR A N 1
ATOM 1537 C CA . TYR A 1 198 ? 28.584 -7.377 6.309 1.00 43.56 198 TYR A CA 1
ATOM 1538 C C . TYR A 1 198 ? 27.892 -6.528 7.396 1.00 43.56 198 TYR A C 1
ATOM 1540 O O . TYR A 1 198 ? 28.394 -5.454 7.703 1.00 43.56 198 TYR A O 1
ATOM 1548 N N . SER A 1 199 ? 26.769 -6.961 7.989 1.00 37.94 199 SER A N 1
ATOM 1549 C CA . SER A 1 199 ? 26.436 -6.599 9.385 1.00 37.94 199 SER A CA 1
ATOM 1550 C C . SER A 1 199 ? 25.253 -7.387 9.962 1.00 37.94 199 SER A C 1
ATOM 1552 O O . SER A 1 199 ? 24.318 -7.750 9.250 1.00 37.94 199 SER A O 1
ATOM 1554 N N . PHE A 1 200 ? 25.321 -7.637 11.271 1.00 41.59 200 PHE A N 1
ATOM 1555 C CA . PHE A 1 200 ? 24.363 -8.385 12.087 1.00 41.59 200 PHE A CA 1
ATOM 1556 C C . PHE A 1 200 ? 23.160 -7.525 12.520 1.00 41.59 200 PHE A C 1
ATOM 1558 O O . PHE A 1 200 ? 23.286 -6.324 12.743 1.00 41.59 200 PHE A O 1
ATOM 1565 N N . TYR A 1 201 ? 21.994 -8.159 12.686 1.00 49.75 201 TYR A N 1
ATOM 1566 C CA . TYR A 1 201 ? 20.754 -7.523 13.147 1.00 49.75 201 TYR A CA 1
ATOM 1567 C C . TYR A 1 201 ? 20.813 -7.144 14.637 1.00 49.75 201 TYR A C 1
ATOM 1569 O O . TYR A 1 201 ? 21.058 -8.007 15.480 1.00 49.75 201 TYR A O 1
ATOM 1577 N N . LEU A 1 202 ? 20.465 -5.897 14.977 1.00 37.44 202 LEU A N 1
ATOM 1578 C CA . LEU A 1 202 ? 20.107 -5.494 16.342 1.00 37.44 202 LEU A CA 1
ATOM 1579 C C . LEU A 1 202 ? 18.593 -5.229 16.395 1.00 37.44 202 LEU A C 1
ATOM 1581 O O . LEU A 1 202 ? 18.099 -4.296 15.768 1.00 37.44 202 LEU A O 1
ATOM 1585 N N . LYS A 1 203 ? 17.836 -6.065 17.114 1.00 40.34 203 LYS A N 1
ATOM 1586 C CA . LYS A 1 203 ? 16.395 -5.861 17.333 1.00 40.34 203 LYS A CA 1
ATOM 1587 C C . LYS A 1 203 ? 16.197 -4.864 18.477 1.00 40.34 203 LYS A C 1
ATOM 1589 O O . LYS A 1 203 ? 16.435 -5.217 19.626 1.00 40.34 203 LYS A O 1
ATOM 1594 N N . MET A 1 204 ? 15.716 -3.657 18.185 1.00 39.50 204 MET A N 1
ATOM 1595 C CA . MET A 1 204 ? 15.168 -2.751 19.203 1.00 39.50 204 MET A CA 1
ATOM 1596 C C . MET A 1 204 ? 13.728 -2.380 18.823 1.00 39.50 204 MET A C 1
ATOM 1598 O O . MET A 1 204 ? 13.526 -1.774 17.769 1.00 39.50 204 MET A O 1
ATOM 1602 N N . PRO A 1 205 ? 12.712 -2.758 19.620 1.00 36.12 205 PRO A N 1
ATOM 1603 C CA . PRO A 1 205 ? 11.338 -2.343 19.372 1.00 36.12 205 PRO A CA 1
ATOM 1604 C C . PRO A 1 205 ? 11.148 -0.878 19.788 1.00 36.12 205 PRO A C 1
ATOM 1606 O O . PRO A 1 205 ? 11.475 -0.506 20.914 1.00 36.12 205 PRO A O 1
ATOM 1609 N N . LEU A 1 206 ? 10.577 -0.057 18.903 1.00 42.09 206 LEU A N 1
ATOM 1610 C CA . LEU A 1 206 ? 10.019 1.248 19.259 1.00 42.09 206 LEU A CA 1
ATOM 1611 C C . LEU A 1 206 ? 8.500 1.171 19.077 1.00 42.09 206 LEU A C 1
ATOM 1613 O O . LEU A 1 206 ? 8.008 0.996 17.965 1.00 42.09 206 LEU A O 1
ATOM 1617 N N . ILE A 1 207 ? 7.737 1.300 20.161 1.00 40.84 207 ILE A N 1
ATOM 1618 C CA . ILE A 1 207 ? 6.276 1.406 20.076 1.00 40.84 207 ILE A CA 1
ATOM 1619 C C . ILE A 1 207 ? 5.946 2.868 19.757 1.00 40.84 207 ILE A C 1
ATOM 1621 O O . ILE A 1 207 ? 5.742 3.676 20.659 1.00 40.84 207 ILE A O 1
ATOM 1625 N N . LEU A 1 208 ? 5.930 3.227 18.470 1.00 39.16 208 LEU A N 1
ATOM 1626 C CA . LEU A 1 208 ? 5.417 4.521 18.015 1.00 39.16 208 LEU A CA 1
ATOM 1627 C C . LEU A 1 208 ? 3.982 4.334 17.497 1.00 39.16 208 LEU A C 1
ATOM 1629 O O . LEU A 1 208 ? 3.768 3.775 16.424 1.00 39.16 208 LEU A O 1
ATOM 1633 N N . ASN A 1 209 ? 2.987 4.781 18.267 1.00 37.16 209 ASN A N 1
ATOM 1634 C CA . ASN A 1 209 ? 1.604 4.878 17.795 1.00 37.16 209 ASN A CA 1
ATOM 1635 C C . ASN A 1 209 ? 1.447 6.181 17.002 1.00 37.16 209 ASN A C 1
ATOM 1637 O O . ASN A 1 209 ? 1.208 7.238 17.581 1.00 37.16 209 ASN A O 1
ATOM 1641 N N . LEU A 1 210 ? 1.579 6.113 15.678 1.00 38.69 210 LEU A N 1
ATOM 1642 C CA . LEU A 1 210 ? 1.257 7.227 14.785 1.00 38.69 210 LEU A CA 1
ATOM 1643 C C . LEU A 1 210 ? -0.266 7.375 14.685 1.00 38.69 210 LEU A C 1
ATOM 1645 O O . LEU A 1 210 ? -0.919 6.729 13.866 1.00 38.69 210 LEU A O 1
ATOM 1649 N N . ARG A 1 211 ? -0.845 8.214 15.548 1.00 35.38 211 ARG A N 1
ATOM 1650 C CA . ARG A 1 211 ? -2.237 8.666 15.430 1.00 35.38 211 ARG A CA 1
ATOM 1651 C C . ARG A 1 211 ? -2.242 10.078 14.862 1.00 35.38 211 ARG A C 1
ATOM 1653 O O . ARG A 1 211 ? -1.909 11.023 15.564 1.00 35.38 211 ARG A O 1
ATOM 1660 N N . ALA A 1 212 ? -2.621 10.207 13.597 1.00 33.62 212 ALA A N 1
ATOM 1661 C CA . ALA A 1 212 ? -2.983 11.497 13.034 1.00 33.62 212 ALA A CA 1
ATOM 1662 C C . ALA A 1 212 ? -4.476 11.740 13.305 1.00 33.62 212 ALA A C 1
ATOM 1664 O O . ALA A 1 212 ? -5.312 10.903 12.956 1.00 33.62 212 ALA A O 1
ATOM 1665 N N . PHE A 1 213 ? -4.793 12.851 13.964 1.00 30.41 213 PHE A N 1
ATOM 1666 C CA . PHE A 1 213 ? -6.155 13.359 14.095 1.00 30.41 213 PHE A CA 1
ATOM 1667 C C . PHE A 1 213 ? -6.373 14.378 12.979 1.00 30.41 213 PHE A C 1
ATOM 1669 O O . PHE A 1 213 ? -5.651 15.370 12.919 1.00 30.41 213 PHE A O 1
ATOM 1676 N N . PHE A 1 214 ? -7.355 14.146 12.112 1.00 37.53 214 PHE A N 1
ATOM 1677 C CA . PHE A 1 214 ? -7.777 15.139 11.131 1.00 37.53 214 PHE A CA 1
ATOM 1678 C C . PHE A 1 214 ? -9.282 15.355 11.246 1.00 37.53 214 PHE A C 1
ATOM 1680 O O . PHE A 1 214 ? -10.063 14.410 11.188 1.00 37.53 214 PHE A O 1
ATOM 1687 N N . TYR A 1 215 ? -9.656 16.618 11.433 1.00 29.92 215 TYR A N 1
ATOM 1688 C CA . TYR A 1 215 ? -11.022 17.114 11.325 1.00 29.92 215 TYR A CA 1
ATOM 1689 C C . TYR A 1 215 ? -11.224 17.567 9.875 1.00 29.92 215 TYR A C 1
ATOM 1691 O O . TYR A 1 215 ? -10.494 18.438 9.399 1.00 29.92 215 TYR A O 1
ATOM 1699 N N . PHE A 1 216 ? -12.185 16.981 9.165 1.00 34.53 216 PHE A N 1
ATOM 1700 C CA . PHE A 1 216 ? -12.607 17.483 7.857 1.00 34.53 216 PHE A CA 1
ATOM 1701 C C . PHE A 1 216 ? -13.452 18.753 8.049 1.00 34.53 216 PHE A C 1
ATOM 1703 O O . PHE A 1 216 ? -14.435 18.701 8.793 1.00 34.53 216 PHE A O 1
ATOM 1710 N N . PRO A 1 217 ? -13.143 19.888 7.394 1.00 36.56 217 PRO A N 1
ATOM 1711 C CA . PRO A 1 217 ? -14.119 20.953 7.265 1.00 36.56 217 PRO A CA 1
ATOM 1712 C C . PRO A 1 217 ? -15.191 20.530 6.252 1.00 36.56 217 PRO A C 1
ATOM 1714 O O . PRO A 1 217 ? -14.899 20.067 5.151 1.00 36.56 217 PRO A O 1
ATOM 1717 N N . TYR A 1 218 ? -16.440 20.687 6.674 1.00 32.81 218 TYR A N 1
ATOM 1718 C CA . TYR A 1 218 ? -17.667 20.555 5.894 1.00 32.81 218 TYR A CA 1
ATOM 1719 C C . TYR A 1 218 ? -17.523 21.226 4.512 1.00 32.81 218 TYR A C 1
ATOM 1721 O O . TYR A 1 218 ? -17.332 22.442 4.437 1.00 32.81 218 TYR A O 1
ATOM 1729 N N . PHE A 1 219 ? -17.659 20.477 3.414 1.00 38.06 219 PHE A N 1
ATOM 1730 C CA . PHE A 1 219 ? -17.893 21.082 2.099 1.00 38.06 219 PHE A CA 1
ATOM 1731 C C . PHE A 1 219 ? -19.366 21.486 2.017 1.00 38.06 219 PHE A C 1
ATOM 1733 O O . PHE A 1 219 ? -20.240 20.702 1.654 1.00 38.06 219 PHE A O 1
ATOM 1740 N N . GLY A 1 220 ? -19.645 22.723 2.426 1.00 31.75 220 GLY A N 1
ATOM 1741 C CA . GLY A 1 220 ? -20.921 23.376 2.171 1.00 31.75 220 GLY A CA 1
ATOM 1742 C C . GLY A 1 220 ? -21.088 23.674 0.680 1.00 31.75 220 GLY A C 1
ATOM 1743 O O . GLY A 1 220 ? -20.163 24.158 0.032 1.00 31.75 220 GLY A O 1
ATOM 1744 N N . ASN A 1 221 ? -22.285 23.380 0.169 1.00 41.66 221 ASN A N 1
ATOM 1745 C CA . ASN A 1 221 ? -22.785 23.724 -1.162 1.00 41.66 221 ASN A CA 1
ATOM 1746 C C . ASN A 1 221 ? -22.281 25.084 -1.665 1.00 41.66 221 ASN A C 1
ATOM 1748 O O . ASN A 1 221 ? -22.636 26.124 -1.106 1.00 41.66 221 ASN A O 1
ATOM 1752 N N . ILE A 1 222 ? -21.562 25.080 -2.787 1.00 34.84 222 ILE A N 1
ATOM 1753 C CA . ILE A 1 222 ? -21.333 26.285 -3.583 1.00 34.84 222 ILE A CA 1
ATOM 1754 C C . ILE A 1 222 ? -22.380 26.289 -4.699 1.00 34.84 222 ILE A C 1
ATOM 1756 O O . ILE A 1 222 ? -22.160 25.768 -5.785 1.00 34.84 222 ILE A O 1
ATOM 1760 N N . ASN A 1 223 ? -23.551 26.845 -4.394 1.00 37.84 223 ASN A N 1
ATOM 1761 C CA . ASN A 1 223 ? -24.467 27.361 -5.406 1.00 37.84 223 ASN A CA 1
ATOM 1762 C C . ASN A 1 223 ? -24.343 28.886 -5.400 1.00 37.84 223 ASN A C 1
ATOM 1764 O O . ASN A 1 223 ? -24.860 29.532 -4.484 1.00 37.84 223 ASN A O 1
ATOM 1768 N N . LYS A 1 224 ? -23.656 29.428 -6.410 1.00 37.94 224 LYS A N 1
ATOM 1769 C CA . LYS A 1 224 ? -23.975 30.671 -7.131 1.00 37.94 224 LYS A CA 1
ATOM 1770 C C . LYS A 1 224 ? -23.008 30.869 -8.289 1.00 37.94 224 LYS A C 1
ATOM 1772 O O . LYS A 1 224 ? -21.789 30.749 -8.049 1.00 37.94 224 LYS A O 1
#

pLDDT: mean 85.52, std 19.18, range [29.92, 98.25]

Secondary structure (DSSP, 8-state):
-EE-HHHHHT--SSSEEEEEEEPPTTTTTTBS--EEEEEEESS-BSSTTTB-SSEEEEEEE-S-HHHHTTPPP--TTTHHHHH-PPPTTSSPTT-EEPSS--TTS-EEEE-TTSSTTSSS--SEEEEEEEETTEEEEEEEEEEHHHHHTT--EEEEPPPPSS-SS-EEE-SEEEEEEETTEEEEEEES-EEEPP--SS------B---------PPP-------

Radius of gyration: 17.8 Å; chains: 1; bounding box: 53×49×45 Å

Sequence (224 aa):
MTLAKETLENISHNGNTSLIIALPTEAFGKTSFDHIYLDFSHSGHEPIGIYDVAHFDVYFMMQPNAERSVIPPYLPTTATKFDNLPPTGIMPVPHFRLPAGMPLMGVHWANPTSTELNVGKFTETLIMDSCDGKMTFIEPMVSLDLLLTKSNVTKSVPTPAKFAKAGYFPMKYSVKQVSNDAVISLNELMLMQQLFKYSFYLKMPLILNLRAFFYFPYFGNINK

Foldseek 3Di:
DWFFLVCLVPPDLDAKDKDWAAADPVQPPFALFGTWIKMWDCQFDPPPPQGRHTKMKTWRWNDDLVVLQPQDACDPVNVCFQVLAAPAQQDFPPWDWDPGADRSFHTKTFHCPDCSNDPDHDAWGWIWGDTRRDTTTIIIMGHSCNQNVQDKDKDADGDGSFDPAWHWDAGMWMFHDDPRITDTDGFFTWTDHGDDVDDDDDTDTDGDDRDDDDDDDDPDDPDD